Protein AF-A0A7J9JGE3-F1 (afdb_monomer_lite)

Structure (mmCIF, N/CA/C/O backbone):
data_AF-A0A7J9JGE3-F1
#
_entry.id   AF-A0A7J9JGE3-F1
#
loop_
_atom_site.group_PDB
_atom_site.id
_atom_site.type_symbol
_atom_site.label_atom_id
_atom_site.label_alt_id
_atom_site.label_comp_id
_atom_site.label_asym_id
_atom_site.label_entity_id
_atom_site.label_seq_id
_atom_site.pdbx_PDB_ins_code
_atom_site.Cartn_x
_atom_site.Cartn_y
_atom_site.Cartn_z
_atom_site.occupancy
_atom_site.B_iso_or_equiv
_atom_site.auth_seq_id
_atom_site.auth_comp_id
_atom_site.auth_asym_id
_atom_site.auth_atom_id
_atom_site.pdbx_PDB_model_num
ATOM 1 N N . MET A 1 1 ? -2.721 8.927 -13.388 1.00 40.59 1 MET A N 1
ATOM 2 C CA . MET A 1 1 ? -2.342 8.080 -12.241 1.00 40.59 1 MET A CA 1
ATOM 3 C C . MET A 1 1 ? -3.626 7.800 -11.484 1.00 40.59 1 MET A C 1
ATOM 5 O O . MET A 1 1 ? -4.245 8.753 -11.030 1.00 40.59 1 MET A O 1
ATOM 9 N N . PHE A 1 2 ? -4.110 6.559 -11.519 1.00 39.53 2 PHE A N 1
ATOM 10 C CA . PHE A 1 2 ? -5.437 6.208 -11.010 1.00 39.53 2 PHE A CA 1
ATOM 11 C C . PHE A 1 2 ? -5.303 5.637 -9.603 1.00 39.53 2 PHE A C 1
ATOM 13 O O . PHE A 1 2 ? -4.598 4.659 -9.399 1.00 39.53 2 PHE A O 1
ATOM 20 N N . MET A 1 3 ? -5.964 6.280 -8.649 1.00 56.84 3 MET A N 1
ATOM 21 C CA . MET A 1 3 ? -6.245 5.713 -7.337 1.00 56.84 3 MET A CA 1
ATOM 22 C C . MET A 1 3 ? -7.438 4.770 -7.498 1.00 56.84 3 MET A C 1
ATOM 24 O O . MET A 1 3 ? -8.438 5.169 -8.104 1.00 56.84 3 MET A O 1
ATOM 28 N N . PHE A 1 4 ? -7.338 3.538 -7.002 1.00 64.69 4 PHE A N 1
ATOM 29 C CA . PHE A 1 4 ? -8.431 2.573 -7.106 1.00 64.69 4 PHE A CA 1
ATOM 30 C C . PHE A 1 4 ? -9.166 2.469 -5.772 1.00 64.69 4 PHE A C 1
ATOM 32 O O . PHE A 1 4 ? -8.577 2.207 -4.726 1.00 64.69 4 PHE A O 1
ATOM 39 N N . LEU A 1 5 ? -10.478 2.676 -5.836 1.00 67.00 5 LEU A N 1
ATOM 40 C CA . LEU A 1 5 ? -11.414 2.455 -4.743 1.00 67.00 5 LEU A CA 1
ATOM 41 C C . LEU A 1 5 ? -12.347 1.328 -5.177 1.00 67.00 5 LEU A C 1
ATOM 43 O O . LEU A 1 5 ? -13.158 1.511 -6.086 1.00 67.00 5 LEU A O 1
ATOM 47 N N . LEU A 1 6 ? -12.212 0.160 -4.553 1.00 74.06 6 LEU A N 1
ATOM 48 C CA . LEU A 1 6 ? -13.145 -0.947 -4.747 1.00 74.06 6 LEU A CA 1
ATOM 49 C C . LEU A 1 6 ? -14.172 -0.907 -3.624 1.00 74.06 6 LEU A C 1
ATOM 51 O O . LEU A 1 6 ? -13.812 -0.904 -2.450 1.00 74.06 6 LEU A O 1
ATOM 55 N N . VAL A 1 7 ? -15.451 -0.880 -3.983 1.00 78.50 7 VAL A N 1
ATOM 56 C CA . VAL A 1 7 ? -16.553 -0.788 -3.024 1.00 78.50 7 VAL A CA 1
ATOM 57 C C . VAL A 1 7 ? -17.349 -2.081 -3.072 1.00 78.50 7 VAL A C 1
ATOM 59 O O . VAL A 1 7 ? -17.822 -2.475 -4.136 1.00 78.50 7 VAL A O 1
ATOM 62 N N . SER A 1 8 ? -17.523 -2.717 -1.917 1.00 74.50 8 SER A N 1
ATOM 63 C CA . SER A 1 8 ? -18.468 -3.814 -1.742 1.00 74.50 8 SER A CA 1
ATOM 64 C C . SER A 1 8 ? -19.414 -3.454 -0.608 1.00 74.50 8 SER A C 1
ATOM 66 O O . SER A 1 8 ? -19.005 -3.360 0.549 1.00 74.50 8 SER A O 1
ATOM 68 N N . CYS A 1 9 ? -20.681 -3.226 -0.949 1.00 74.75 9 CYS A N 1
ATOM 69 C CA . CYS A 1 9 ? -21.732 -3.055 0.041 1.00 74.75 9 CYS A CA 1
ATOM 70 C C . CYS A 1 9 ? -22.689 -4.247 -0.034 1.00 74.75 9 CYS A C 1
ATOM 72 O O . CYS A 1 9 ? -23.211 -4.573 -1.101 1.00 74.75 9 CYS A O 1
ATOM 74 N N . SER A 1 10 ? -22.950 -4.871 1.110 1.00 66.50 10 SER A N 1
ATOM 75 C CA . SER A 1 10 ? -23.985 -5.889 1.253 1.00 66.50 10 SER A CA 1
ATOM 76 C C . SER A 1 10 ? -25.210 -5.274 1.925 1.00 66.50 10 SER A C 1
ATOM 78 O O . SER A 1 10 ? -25.105 -4.541 2.910 1.00 66.50 10 SER A O 1
ATOM 80 N N . VAL A 1 11 ? -26.381 -5.537 1.343 1.00 57.72 11 VAL A N 1
ATOM 81 C CA . VAL A 1 11 ? -27.668 -5.072 1.865 1.00 57.72 11 VAL A CA 1
ATOM 82 C C . VAL A 1 11 ? -28.409 -6.281 2.405 1.00 57.72 11 VAL A C 1
ATOM 84 O O . VAL A 1 11 ? -28.776 -7.180 1.649 1.00 57.72 11 VAL A O 1
ATOM 87 N N . SER A 1 12 ? -28.632 -6.305 3.714 1.00 55.84 12 SER A N 1
ATOM 88 C CA . SER A 1 12 ? -29.572 -7.229 4.343 1.00 55.84 12 SER A CA 1
ATOM 89 C C . SER A 1 12 ? -30.799 -6.459 4.835 1.00 55.84 12 SER A C 1
ATOM 91 O O . SER A 1 12 ? -30.770 -5.237 4.952 1.00 55.84 12 SER A O 1
ATOM 93 N N . LEU A 1 13 ? -31.895 -7.161 5.138 1.00 53.19 13 LEU A N 1
ATOM 94 C CA . LEU A 1 13 ? -33.142 -6.551 5.632 1.00 53.19 13 LEU A CA 1
ATOM 95 C C . LEU A 1 13 ? -32.984 -5.789 6.968 1.00 53.19 13 LEU A C 1
ATOM 97 O O . LEU A 1 13 ? -33.937 -5.139 7.393 1.00 53.19 13 LEU A O 1
ATOM 101 N N . LEU A 1 14 ? -31.823 -5.878 7.633 1.00 55.19 14 LEU A N 1
ATOM 102 C CA . LEU A 1 14 ? -31.571 -5.310 8.962 1.00 55.19 14 LEU A CA 1
ATOM 103 C C . LEU A 1 14 ? -30.264 -4.498 9.075 1.00 55.19 14 LEU A C 1
ATOM 105 O O . LEU A 1 14 ? -30.181 -3.667 9.973 1.00 55.19 14 LEU A O 1
ATOM 109 N N . GLU A 1 15 ? -29.287 -4.663 8.174 1.00 57.78 15 GLU A N 1
ATOM 110 C CA . GLU A 1 15 ? -28.003 -3.937 8.205 1.00 57.78 15 GLU A CA 1
ATOM 111 C C . GLU A 1 15 ? -27.461 -3.634 6.796 1.00 57.78 15 GLU A C 1
ATOM 113 O O . GLU A 1 15 ? -27.512 -4.482 5.895 1.00 57.78 15 GLU A O 1
ATOM 118 N N . PHE A 1 16 ? -26.905 -2.426 6.640 1.00 63.25 16 PHE A N 1
ATOM 119 C CA . PHE A 1 16 ? -26.041 -2.029 5.527 1.00 63.25 16 PHE A CA 1
ATOM 120 C C . PHE A 1 16 ? -24.588 -2.129 5.994 1.00 63.25 16 PHE A C 1
ATOM 122 O O . PHE A 1 16 ? -24.152 -1.313 6.802 1.00 63.25 16 PHE A O 1
ATOM 129 N N . ALA A 1 17 ? -23.839 -3.099 5.476 1.00 68.00 17 ALA A N 1
ATOM 130 C CA . ALA A 1 17 ? -22.403 -3.203 5.716 1.00 68.00 17 ALA A CA 1
ATOM 131 C C . ALA A 1 17 ? -21.675 -2.863 4.418 1.00 68.00 17 ALA A C 1
ATOM 133 O O . ALA A 1 17 ? -21.885 -3.530 3.399 1.00 68.00 17 ALA A O 1
ATOM 134 N N . CYS A 1 18 ? -20.850 -1.816 4.442 1.00 82.69 18 CYS A N 1
ATOM 135 C CA . CYS A 1 18 ? -20.045 -1.434 3.294 1.00 82.69 18 CYS A CA 1
ATOM 136 C C . CYS A 1 18 ? -18.567 -1.393 3.654 1.00 82.69 18 CYS A C 1
ATOM 138 O O . CYS A 1 18 ? -18.166 -0.697 4.581 1.00 82.69 18 CYS A O 1
ATOM 140 N N . ALA A 1 19 ? -17.771 -2.125 2.885 1.00 88.50 19 ALA A N 1
ATOM 141 C CA . ALA A 1 19 ? -16.326 -2.122 2.974 1.00 88.50 19 ALA A CA 1
ATOM 142 C C . ALA A 1 19 ? -15.753 -1.527 1.687 1.00 88.50 19 ALA A C 1
ATOM 144 O O . ALA A 1 19 ? -16.177 -1.850 0.571 1.00 88.50 19 ALA A O 1
ATOM 145 N N . VAL A 1 20 ? -14.776 -0.643 1.854 1.00 92.50 20 VAL A N 1
ATOM 146 C CA . VAL A 1 20 ? -14.046 -0.017 0.757 1.00 92.50 20 VAL A CA 1
ATOM 147 C C . VAL A 1 20 ? -12.596 -0.452 0.840 1.00 92.50 20 VAL A C 1
ATOM 149 O O . VAL A 1 20 ? -11.934 -0.208 1.845 1.00 92.50 20 VAL A O 1
ATOM 152 N N . VAL A 1 21 ? -12.095 -1.077 -0.222 1.00 95.81 21 VAL A N 1
ATOM 153 C CA . VAL A 1 21 ? -10.667 -1.348 -0.378 1.00 95.81 21 VAL A CA 1
ATOM 154 C C . VAL A 1 21 ? -10.041 -0.168 -1.108 1.00 95.81 21 VAL A C 1
ATOM 156 O O . VAL A 1 21 ? -10.366 0.117 -2.263 1.00 95.81 21 VAL A O 1
ATOM 159 N N . TYR A 1 22 ? -9.151 0.518 -0.407 1.00 95.50 22 TYR A N 1
ATOM 160 C CA . TYR A 1 22 ? -8.309 1.578 -0.928 1.00 95.50 22 TYR A CA 1
ATOM 161 C C . TYR A 1 22 ? -6.975 0.991 -1.393 1.00 95.50 22 TYR A C 1
ATOM 163 O O . TYR A 1 22 ? -6.319 0.259 -0.646 1.00 95.50 22 TYR A O 1
ATOM 171 N N . LEU A 1 23 ? -6.577 1.342 -2.614 1.00 95.94 23 LEU A N 1
ATOM 172 C CA . LEU A 1 23 ? -5.305 0.974 -3.221 1.00 95.94 23 LEU A CA 1
ATOM 173 C C . LEU A 1 23 ? -4.602 2.234 -3.734 1.00 95.94 23 LEU A C 1
ATOM 175 O O . LEU A 1 23 ? -5.156 2.969 -4.562 1.00 95.94 23 LEU A O 1
ATOM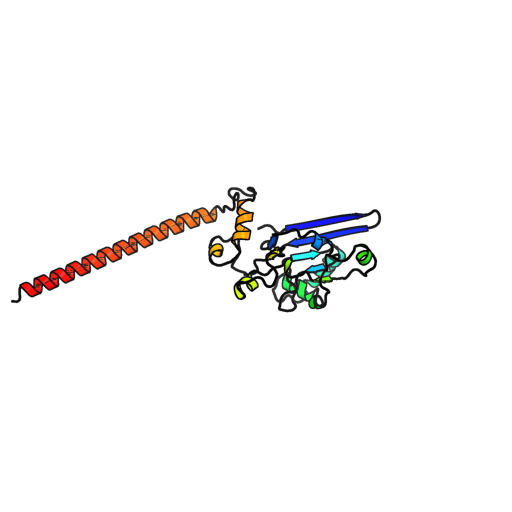 179 N N . ASP A 1 24 ? -3.371 2.457 -3.273 1.00 93.69 24 ASP A N 1
ATOM 180 C CA . ASP A 1 24 ? -2.517 3.520 -3.791 1.00 93.69 24 ASP A CA 1
ATOM 181 C C . ASP A 1 24 ? -2.246 3.309 -5.282 1.00 93.69 24 ASP A C 1
ATOM 183 O O . ASP A 1 24 ? -2.219 2.190 -5.807 1.00 93.69 24 ASP A O 1
ATOM 187 N N . ALA A 1 25 ? -2.027 4.417 -5.985 1.00 90.69 25 ALA A N 1
ATOM 188 C CA . ALA A 1 25 ? -1.894 4.423 -7.437 1.00 90.69 25 ALA A CA 1
ATOM 189 C C . ALA A 1 25 ? -0.603 3.768 -7.961 1.00 90.69 25 ALA A C 1
ATOM 191 O O . ALA A 1 25 ? -0.415 3.670 -9.170 1.00 90.69 25 ALA A O 1
ATOM 192 N N . ASP A 1 26 ? 0.295 3.358 -7.072 1.00 92.00 26 ASP A N 1
ATOM 193 C CA . ASP A 1 26 ? 1.524 2.614 -7.335 1.00 92.00 26 ASP A CA 1
ATOM 194 C C . ASP A 1 26 ? 1.451 1.181 -6.778 1.00 92.00 26 ASP A C 1
ATOM 196 O O . ASP A 1 26 ? 2.474 0.562 -6.472 1.00 92.00 26 ASP A O 1
ATOM 200 N N . THR A 1 27 ? 0.236 0.640 -6.681 1.00 94.50 27 THR A N 1
ATOM 201 C CA . THR A 1 27 ? -0.027 -0.765 -6.370 1.00 94.50 27 THR A CA 1
ATOM 202 C C . THR A 1 27 ? -0.593 -1.506 -7.580 1.00 94.50 27 THR A C 1
ATOM 204 O O . THR A 1 27 ? -1.248 -0.923 -8.444 1.00 94.50 27 THR A O 1
ATOM 207 N N . ILE A 1 28 ? -0.334 -2.810 -7.660 1.00 93.44 28 ILE A N 1
ATOM 208 C CA . ILE A 1 28 ? -0.887 -3.687 -8.693 1.00 93.44 28 ILE A CA 1
ATOM 209 C C . ILE A 1 28 ? -1.446 -4.961 -8.071 1.00 93.44 28 ILE A C 1
ATOM 211 O O . ILE A 1 28 ? -0.773 -5.652 -7.304 1.00 93.44 28 ILE A O 1
ATOM 215 N N . VAL A 1 29 ? -2.693 -5.268 -8.422 1.00 95.12 29 VAL A N 1
ATOM 216 C CA . VAL A 1 29 ? -3.386 -6.491 -8.016 1.00 95.12 29 VAL A CA 1
ATOM 217 C C . VAL A 1 29 ? -3.030 -7.601 -9.004 1.00 95.12 29 VAL A C 1
ATOM 219 O O . VAL A 1 29 ? -3.303 -7.483 -10.196 1.00 95.12 29 VAL A O 1
ATOM 222 N N . VAL A 1 30 ? -2.413 -8.675 -8.512 1.00 94.62 30 VAL A N 1
ATOM 223 C CA . VAL A 1 30 ? -1.973 -9.831 -9.319 1.00 94.62 30 VAL A CA 1
ATOM 224 C C . VAL A 1 30 ? -2.841 -11.075 -9.107 1.00 94.62 30 VAL A C 1
ATOM 226 O O . VAL A 1 30 ? -2.816 -11.991 -9.929 1.00 94.62 30 VAL A O 1
ATOM 229 N N . LYS A 1 31 ? -3.644 -11.102 -8.034 1.00 95.19 31 LYS A N 1
ATOM 230 C CA . LYS A 1 31 ? -4.640 -12.144 -7.728 1.00 95.19 31 LYS A CA 1
ATOM 231 C C . LYS A 1 31 ? -5.882 -11.541 -7.076 1.00 95.19 31 LYS A C 1
ATOM 233 O O . LYS A 1 31 ? -5.845 -10.405 -6.623 1.00 95.19 31 LYS A O 1
ATOM 238 N N . SER A 1 32 ? -6.968 -12.315 -7.000 1.00 94.94 32 SER A N 1
ATOM 239 C CA . SER A 1 32 ? -8.196 -11.885 -6.316 1.00 94.94 32 SER A CA 1
ATOM 240 C C . SER A 1 32 ? -7.923 -11.441 -4.872 1.00 94.94 32 SER A C 1
ATOM 242 O O . SER A 1 32 ? -7.174 -12.086 -4.133 1.00 94.94 32 SER A O 1
ATOM 244 N N . ILE A 1 33 ? -8.559 -10.335 -4.492 1.00 95.75 33 ILE A N 1
ATOM 245 C CA . ILE A 1 33 ? -8.505 -9.713 -3.162 1.00 95.75 33 ILE A CA 1
ATOM 246 C C . ILE A 1 33 ? -9.900 -9.604 -2.533 1.00 95.75 33 ILE A C 1
ATOM 248 O O . ILE A 1 33 ? -10.122 -8.791 -1.642 1.00 95.75 33 ILE A O 1
ATOM 252 N N . GLU A 1 34 ? -10.866 -10.396 -3.008 1.00 93.00 34 GLU A N 1
ATOM 253 C CA . GLU A 1 34 ? -12.252 -10.376 -2.513 1.00 93.00 34 GLU A CA 1
ATOM 254 C C . GLU A 1 34 ? -12.360 -10.697 -1.017 1.00 93.00 34 GLU A C 1
ATOM 256 O O . GLU A 1 34 ? -13.268 -10.243 -0.326 1.00 93.00 34 GLU A O 1
ATOM 261 N N . ASP A 1 35 ? -11.411 -11.458 -0.485 1.00 93.00 35 ASP A N 1
ATOM 262 C CA . ASP A 1 35 ? -11.334 -11.768 0.934 1.00 93.00 35 ASP A CA 1
ATOM 263 C C . ASP A 1 35 ? -10.955 -10.572 1.814 1.00 93.00 35 ASP A C 1
ATOM 265 O O . ASP A 1 35 ? -11.238 -10.614 3.011 1.00 93.00 35 ASP A O 1
ATOM 269 N N . LEU A 1 36 ? -10.428 -9.476 1.252 1.00 94.31 36 LEU A N 1
ATOM 270 C CA . LEU A 1 36 ? -10.255 -8.220 1.989 1.00 94.31 36 LEU A CA 1
ATOM 271 C C . LEU A 1 36 ? -11.589 -7.641 2.473 1.00 94.31 36 LEU A C 1
ATOM 273 O O . LEU A 1 36 ? -11.624 -7.013 3.528 1.00 94.31 36 LEU A O 1
ATOM 277 N N . PHE A 1 37 ? -12.697 -7.906 1.773 1.00 91.56 37 PHE A N 1
ATOM 278 C CA . PHE A 1 37 ? -14.031 -7.457 2.189 1.00 91.56 37 PHE A CA 1
ATOM 279 C C . PHE A 1 37 ? -14.573 -8.195 3.424 1.00 91.56 37 PHE A C 1
ATOM 281 O O . PHE A 1 37 ? -15.654 -7.866 3.901 1.00 91.56 37 PHE A O 1
ATOM 288 N N . LYS A 1 38 ? -13.838 -9.181 3.962 1.00 90.25 38 LYS A N 1
ATOM 289 C CA . LYS A 1 38 ? -14.124 -9.782 5.277 1.00 90.25 38 LYS A CA 1
ATOM 290 C C . LYS A 1 38 ? -13.628 -8.921 6.440 1.00 90.25 38 LYS A C 1
ATOM 292 O O . LYS A 1 38 ? -13.984 -9.199 7.579 1.00 90.25 38 LYS A O 1
ATOM 297 N N . CYS A 1 39 ? -12.806 -7.909 6.165 1.00 91.88 39 CYS A N 1
ATOM 298 C CA . CYS A 1 39 ? -12.461 -6.893 7.145 1.00 91.88 39 CYS A CA 1
ATOM 299 C C . CYS A 1 39 ? -13.634 -5.928 7.339 1.00 91.88 39 CYS A C 1
ATOM 301 O O . CYS A 1 39 ? -14.115 -5.334 6.375 1.00 91.88 39 CYS A O 1
ATOM 303 N N . GLU A 1 40 ? -14.067 -5.753 8.585 1.00 88.38 40 GLU A N 1
ATOM 304 C CA . GLU A 1 40 ? -15.308 -5.036 8.894 1.00 88.38 40 GLU A CA 1
ATOM 305 C C . GLU A 1 40 ? -15.107 -3.540 9.171 1.00 88.38 40 GLU A C 1
ATOM 307 O O . GLU A 1 40 ? -15.976 -2.753 8.814 1.00 88.38 40 GLU A O 1
ATOM 312 N N . LYS A 1 41 ? -13.990 -3.136 9.799 1.00 92.62 41 LYS A N 1
ATOM 313 C CA . LYS A 1 41 ? -13.753 -1.748 10.253 1.00 92.62 41 LYS A CA 1
ATOM 314 C C . LYS A 1 41 ? -12.550 -1.088 9.586 1.00 92.62 41 LYS A C 1
ATOM 316 O O . LYS A 1 41 ? -12.712 -0.267 8.685 1.00 92.62 41 LYS A O 1
ATOM 321 N N . PHE A 1 42 ? -11.343 -1.421 10.038 1.00 96.25 42 PHE A N 1
ATOM 322 C CA . PHE A 1 42 ? -10.100 -0.878 9.498 1.00 96.25 42 PHE A CA 1
ATOM 323 C C . PHE A 1 42 ? -9.048 -1.974 9.358 1.00 96.25 42 PHE A C 1
ATOM 325 O O . PHE A 1 42 ? -8.630 -2.578 10.343 1.00 96.25 42 PHE A O 1
ATOM 332 N N . CYS A 1 43 ? -8.562 -2.200 8.145 1.00 97.31 43 CYS A N 1
ATOM 333 C CA . CYS A 1 43 ? -7.427 -3.081 7.922 1.00 97.31 43 CYS A CA 1
ATOM 334 C C . CYS A 1 43 ? -6.356 -2.399 7.102 1.00 97.31 43 CYS A C 1
ATOM 336 O O . CYS A 1 43 ? -6.649 -1.691 6.150 1.00 97.31 43 CYS A O 1
ATOM 338 N N . ALA A 1 44 ? -5.103 -2.662 7.438 1.00 97.56 44 ALA A N 1
ATOM 339 C CA . ALA A 1 44 ? -3.949 -2.229 6.662 1.00 97.56 44 ALA A CA 1
ATOM 340 C C . ALA A 1 44 ? -2.829 -3.261 6.808 1.00 97.56 44 ALA A C 1
ATOM 342 O O . ALA A 1 44 ? -2.925 -4.189 7.610 1.00 97.56 44 ALA A O 1
ATOM 343 N N . ASN A 1 45 ? -1.742 -3.132 6.057 1.00 96.50 45 ASN A N 1
ATOM 344 C CA . ASN A 1 45 ? -0.566 -3.960 6.311 1.00 96.50 45 ASN A CA 1
ATOM 345 C C . ASN A 1 45 ? 0.344 -3.314 7.366 1.00 96.50 45 ASN A C 1
ATOM 347 O O . ASN A 1 45 ? 0.541 -2.100 7.359 1.00 96.50 45 ASN A O 1
ATOM 351 N N . LEU A 1 46 ? 0.927 -4.131 8.247 1.00 93.94 46 LEU A N 1
ATOM 352 C CA . LEU A 1 46 ? 1.981 -3.701 9.165 1.00 93.94 46 LEU A CA 1
ATOM 353 C C . LEU A 1 46 ? 3.353 -3.952 8.528 1.00 93.94 46 LEU A C 1
ATOM 355 O O . LEU A 1 46 ? 3.689 -5.091 8.202 1.00 93.94 46 LEU A O 1
ATOM 359 N N . LYS A 1 47 ? 4.160 -2.898 8.398 1.00 85.62 47 LYS A N 1
ATOM 360 C CA . LYS A 1 47 ? 5.547 -2.990 7.928 1.00 85.62 47 LYS A CA 1
ATOM 361 C C . LYS A 1 47 ? 6.512 -3.350 9.059 1.00 85.62 47 LYS A C 1
ATOM 363 O O . LYS A 1 47 ? 6.163 -3.362 10.236 1.00 85.62 47 LYS A O 1
ATOM 368 N N . HIS A 1 48 ? 7.769 -3.590 8.684 1.00 70.88 48 HIS A N 1
ATOM 369 C CA . HIS A 1 48 ? 8.858 -4.019 9.570 1.00 70.88 48 HIS A CA 1
ATOM 370 C C . HIS A 1 48 ? 9.191 -3.048 10.729 1.00 70.88 48 HIS A C 1
ATOM 372 O O . HIS A 1 48 ? 9.937 -3.411 11.627 1.00 70.88 48 HIS A O 1
ATOM 378 N N . SER A 1 49 ? 8.637 -1.831 10.745 1.00 73.19 49 SER A N 1
ATOM 379 C CA . SER A 1 49 ? 8.873 -0.803 11.771 1.00 73.19 49 SER A CA 1
ATOM 380 C C . SER A 1 49 ? 7.710 -0.606 12.751 1.00 73.19 49 SER A C 1
ATOM 382 O O . SER A 1 49 ? 7.596 0.471 13.331 1.00 73.19 49 SER A O 1
ATOM 384 N N . GLU A 1 50 ? 6.831 -1.605 12.900 1.00 80.94 50 GLU A N 1
ATOM 385 C CA . GLU A 1 50 ? 5.600 -1.504 13.709 1.00 80.94 50 GLU A CA 1
ATOM 386 C C . GLU A 1 50 ? 4.710 -0.328 13.282 1.00 80.94 50 GLU A C 1
ATOM 388 O O . GLU A 1 50 ? 4.021 0.298 14.079 1.00 80.94 50 GLU A O 1
ATOM 393 N N . ARG A 1 51 ? 4.731 -0.004 11.990 1.00 90.94 51 ARG A N 1
ATOM 394 C CA . ARG A 1 51 ? 3.920 1.062 11.408 1.00 90.94 51 ARG A CA 1
ATOM 395 C C . ARG A 1 51 ? 3.039 0.495 10.322 1.00 90.94 51 ARG A C 1
ATOM 397 O O . ARG A 1 51 ? 3.478 -0.353 9.541 1.00 90.94 51 ARG A O 1
ATOM 404 N N . LEU A 1 52 ? 1.804 0.975 10.267 1.00 94.94 52 LEU A N 1
ATOM 405 C CA . LEU A 1 52 ? 0.918 0.663 9.161 1.00 94.94 52 LEU A CA 1
ATOM 406 C C . LEU A 1 52 ? 1.443 1.303 7.878 1.00 94.94 52 LEU A C 1
ATOM 408 O O . LEU A 1 52 ? 2.045 2.384 7.902 1.00 94.94 52 LEU A O 1
ATOM 412 N N . ASN A 1 53 ? 1.187 0.640 6.760 1.00 95.31 53 ASN A N 1
ATOM 413 C CA . ASN A 1 53 ? 1.313 1.223 5.439 1.00 95.31 53 ASN A CA 1
ATOM 414 C C . ASN A 1 53 ? -0.073 1.522 4.878 1.00 95.31 53 ASN A C 1
ATOM 416 O O . ASN A 1 53 ? -0.923 0.635 4.830 1.00 95.31 53 ASN A O 1
ATOM 420 N N . SER A 1 54 ? -0.271 2.761 4.443 1.00 94.50 54 SER A N 1
ATOM 421 C CA . SER A 1 54 ? -1.553 3.258 3.947 1.00 94.50 54 SER A CA 1
ATOM 422 C C . SER A 1 54 ? -1.822 2.942 2.475 1.00 94.50 54 SER A C 1
ATOM 424 O O . SER A 1 54 ? -2.911 3.228 1.996 1.00 94.50 54 SER A O 1
ATOM 426 N N . GLY A 1 55 ? -0.890 2.299 1.762 1.00 94.12 55 GLY A N 1
ATOM 427 C CA . GLY A 1 55 ? -1.076 2.034 0.334 1.00 94.12 55 GLY A CA 1
ATOM 428 C C . GLY A 1 55 ? -2.048 0.908 0.006 1.00 94.12 55 GLY A C 1
ATOM 429 O O . GLY A 1 55 ? -2.520 0.824 -1.121 1.00 94.12 55 GLY A O 1
ATOM 430 N N . VAL A 1 56 ? -2.386 0.061 0.981 1.00 96.88 56 VAL A N 1
ATOM 431 C CA . VAL A 1 56 ? -3.490 -0.898 0.863 1.00 96.88 56 VAL A CA 1
ATOM 432 C C . VAL A 1 56 ? -4.250 -0.911 2.173 1.00 96.88 56 VAL A C 1
ATOM 434 O O . VAL A 1 56 ? -3.693 -1.300 3.206 1.00 96.88 56 VAL A O 1
ATOM 437 N N . MET A 1 57 ? -5.510 -0.487 2.126 1.00 96.88 57 MET A N 1
ATOM 438 C CA . MET A 1 57 ? -6.371 -0.416 3.301 1.00 96.88 57 MET A CA 1
ATOM 439 C C . MET A 1 57 ? -7.774 -0.926 2.999 1.00 96.88 57 MET A C 1
ATOM 441 O O . MET A 1 57 ? -8.263 -0.796 1.883 1.00 96.88 57 MET A O 1
ATOM 445 N N . VAL A 1 58 ? -8.439 -1.454 4.018 1.00 96.44 58 VAL A N 1
ATOM 446 C CA . VAL A 1 58 ? -9.885 -1.674 4.024 1.00 96.44 58 VAL A CA 1
ATOM 447 C C . VAL A 1 58 ? -10.482 -0.726 5.046 1.00 96.44 58 VAL A C 1
ATOM 449 O O . VAL A 1 58 ? -9.984 -0.655 6.169 1.00 96.44 58 VAL A O 1
ATOM 452 N N . VAL A 1 59 ? -11.515 0.012 4.656 1.00 94.56 59 VAL A N 1
ATOM 453 C CA . VAL A 1 59 ? -12.186 0.983 5.519 1.00 94.56 59 VAL A CA 1
ATOM 454 C C . VAL A 1 59 ? -13.697 0.813 5.445 1.00 94.56 59 VAL A C 1
ATOM 456 O O . VAL A 1 59 ? -14.266 0.650 4.364 1.00 94.56 59 VAL A O 1
ATOM 459 N N . GLU A 1 60 ? -14.351 0.899 6.595 1.00 93.31 60 GLU A N 1
ATOM 460 C CA . GLU A 1 60 ? -15.789 1.128 6.694 1.00 93.31 60 GLU A CA 1
ATOM 461 C C . GLU A 1 60 ? -16.072 2.632 6.535 1.00 93.31 60 GLU A C 1
ATOM 463 O O . GLU A 1 60 ? -15.577 3.444 7.328 1.00 93.31 60 GLU A O 1
ATOM 468 N N . PRO A 1 61 ? -16.867 3.054 5.536 1.00 91.31 61 PRO A N 1
ATOM 469 C CA . PRO A 1 61 ? -17.292 4.441 5.430 1.00 91.31 61 PRO A CA 1
ATOM 470 C C . PRO A 1 61 ? -18.136 4.842 6.644 1.00 91.31 61 PRO A C 1
ATOM 472 O O . PRO A 1 61 ? -19.213 4.299 6.877 1.00 91.31 61 PRO A O 1
ATOM 475 N N . SER A 1 62 ? -17.671 5.834 7.400 1.00 91.94 62 SER A N 1
ATOM 476 C CA . SER A 1 62 ? -18.392 6.367 8.554 1.00 91.94 62 SER A CA 1
ATOM 477 C C . SER A 1 62 ? -18.187 7.870 8.663 1.00 91.94 62 SER A C 1
ATOM 479 O O . SER A 1 62 ? -17.065 8.349 8.841 1.00 91.94 62 SER A O 1
ATOM 481 N N . GLU A 1 63 ? -19.284 8.625 8.586 1.00 94.06 63 GLU A N 1
ATOM 482 C CA . GLU A 1 63 ? -19.264 10.084 8.735 1.00 94.06 63 GLU A CA 1
ATOM 483 C C . GLU A 1 63 ? -18.715 10.499 10.109 1.00 94.06 63 GLU A C 1
ATOM 485 O O . GLU A 1 63 ? -17.942 11.451 10.212 1.00 94.06 63 GLU A O 1
ATOM 490 N N . ALA A 1 64 ? -19.050 9.751 11.164 1.00 95.81 64 ALA A N 1
ATOM 491 C CA . ALA A 1 64 ? -18.556 10.013 12.512 1.00 95.81 64 ALA A CA 1
ATOM 492 C C . ALA A 1 64 ? -17.030 9.858 12.598 1.00 95.81 64 ALA A C 1
ATOM 494 O O . ALA A 1 64 ? -16.348 10.738 13.128 1.00 95.81 64 ALA A O 1
ATOM 495 N N . VAL A 1 65 ? -16.490 8.770 12.037 1.00 94.31 65 VAL A N 1
ATOM 496 C CA . VAL A 1 65 ? -15.042 8.518 12.011 1.00 94.31 65 VAL A CA 1
ATOM 497 C C . VAL A 1 65 ? -14.337 9.563 11.145 1.00 94.31 65 VAL A C 1
ATOM 499 O O . VAL A 1 65 ? -13.316 10.104 11.564 1.00 94.31 65 VAL A O 1
ATOM 502 N N . PHE A 1 66 ? -14.900 9.916 9.985 1.00 94.88 66 PHE A N 1
ATOM 503 C CA . PHE A 1 66 ? -14.363 10.967 9.119 1.00 94.88 66 PHE A CA 1
ATOM 504 C C . PHE A 1 66 ? -14.291 12.319 9.840 1.00 94.88 66 PHE A C 1
ATOM 506 O O . PHE A 1 66 ? -13.220 12.918 9.923 1.00 94.88 66 PHE A O 1
ATOM 513 N N . ASN A 1 67 ? -15.398 12.779 10.426 1.00 97.25 67 ASN A N 1
ATOM 514 C CA . ASN A 1 67 ? -15.446 14.053 11.146 1.00 97.25 67 ASN A CA 1
ATOM 515 C C . ASN A 1 67 ? -14.479 14.068 12.336 1.00 97.25 67 ASN A C 1
ATOM 517 O O . ASN A 1 67 ? -13.809 15.074 12.589 1.00 97.25 67 ASN A O 1
ATOM 521 N N . TYR A 1 68 ? -14.350 12.941 13.042 1.00 96.75 68 TYR A N 1
ATOM 522 C CA . TYR A 1 68 ? -13.383 12.814 14.122 1.00 96.75 68 TYR A CA 1
ATOM 523 C C . TYR A 1 68 ? -11.939 12.866 13.605 1.00 96.75 68 TYR A C 1
ATOM 525 O O . TYR A 1 68 ? -11.153 13.649 14.139 1.00 96.75 68 TYR A O 1
ATOM 533 N N . MET A 1 69 ? -11.592 12.145 12.532 1.00 96.00 69 MET A N 1
ATOM 534 C CA . MET A 1 69 ? -10.279 12.259 11.880 1.00 96.00 69 MET A CA 1
ATOM 535 C C . MET A 1 69 ? -9.984 13.704 11.462 1.00 96.00 69 MET A C 1
ATOM 537 O O . MET A 1 69 ? -8.926 14.231 11.806 1.00 96.00 69 MET A O 1
ATOM 541 N N . MET A 1 70 ? -10.933 14.385 10.812 1.00 96.56 70 MET A N 1
ATOM 542 C CA . MET A 1 70 ? -10.782 15.781 10.387 1.00 96.56 70 MET A CA 1
ATOM 543 C C . MET A 1 70 ? -10.539 16.731 11.564 1.00 96.56 70 MET A C 1
ATOM 545 O O . MET A 1 70 ? -9.682 17.610 11.473 1.00 96.56 70 MET A O 1
ATOM 549 N N . SER A 1 71 ? -11.204 16.513 12.706 1.00 97.00 71 SER A N 1
ATOM 550 C CA . SER A 1 71 ? -10.939 17.276 13.937 1.00 97.00 71 SER A CA 1
ATOM 551 C C . SER A 1 71 ? -9.509 17.090 14.467 1.00 97.00 71 SER A C 1
ATOM 553 O O . SER A 1 71 ? -8.999 17.936 15.203 1.00 97.00 71 SER A O 1
ATOM 555 N N . LYS A 1 72 ? -8.847 15.988 14.089 1.00 96.38 72 LYS A N 1
ATOM 556 C CA . LYS A 1 72 ? -7.505 15.629 14.543 1.00 96.38 72 LYS A CA 1
ATOM 557 C C . LYS A 1 72 ? -6.386 16.029 13.590 1.00 96.38 72 LYS A C 1
ATOM 559 O O . LYS A 1 72 ? -5.261 16.132 14.071 1.00 96.38 72 LYS A O 1
ATOM 564 N N . VAL A 1 73 ? -6.661 16.312 12.314 1.00 94.12 73 VAL A N 1
ATOM 565 C CA . VAL A 1 73 ? -5.643 16.625 11.284 1.00 94.12 73 VAL A CA 1
ATOM 566 C C . VAL A 1 73 ? -4.642 17.701 11.729 1.00 94.12 73 VAL A C 1
ATOM 568 O O . VAL A 1 73 ? -3.448 17.550 11.503 1.00 94.12 73 VAL A O 1
ATOM 571 N N . ASN A 1 74 ? -5.100 18.746 12.427 1.00 92.75 74 ASN A N 1
ATOM 572 C CA . ASN A 1 74 ? -4.237 19.845 12.890 1.00 92.75 74 ASN A CA 1
ATOM 573 C C . ASN A 1 74 ? -3.602 19.617 14.275 1.00 92.75 74 ASN A C 1
ATOM 575 O O . ASN A 1 74 ? -2.859 20.471 14.751 1.00 92.75 74 ASN A O 1
ATOM 579 N N . THR A 1 75 ? -3.936 18.520 14.961 1.00 94.94 75 THR A N 1
ATOM 580 C CA . THR A 1 75 ? -3.550 18.287 16.369 1.00 94.94 75 THR A CA 1
ATOM 581 C C . THR A 1 75 ? -2.729 17.018 16.572 1.00 94.94 75 THR A C 1
ATOM 583 O O . THR A 1 75 ? -1.867 16.994 17.449 1.00 94.94 75 THR A O 1
ATOM 586 N N . LEU A 1 76 ? -2.972 15.967 15.783 1.00 94.50 76 LEU A N 1
ATOM 587 C CA . LEU A 1 76 ? -2.169 14.751 15.816 1.00 94.50 76 LEU A CA 1
ATOM 588 C C . LEU A 1 76 ? -0.890 14.939 14.993 1.00 94.50 76 LEU A C 1
ATOM 590 O O . LEU A 1 76 ? -0.939 15.511 13.903 1.00 94.50 76 LEU A O 1
ATOM 594 N N . PRO A 1 77 ? 0.259 14.437 15.473 1.00 92.38 77 PRO A N 1
ATOM 595 C CA . PRO A 1 77 ? 1.496 14.505 14.711 1.00 92.38 77 PRO A CA 1
ATOM 596 C C . PRO A 1 77 ? 1.417 13.636 13.443 1.00 92.38 77 PRO A C 1
ATOM 598 O O . PRO A 1 77 ? 0.816 12.566 13.440 1.00 92.38 77 PRO A O 1
ATOM 601 N N . SER A 1 78 ? 2.083 14.059 12.366 1.00 93.25 78 SER A N 1
ATOM 602 C CA . SER A 1 78 ? 2.359 13.211 11.198 1.00 93.25 78 SER A CA 1
ATOM 603 C C . SER A 1 78 ? 3.847 13.265 10.879 1.00 93.25 78 SER A C 1
ATOM 605 O O . SER A 1 78 ? 4.354 14.276 10.401 1.00 93.25 78 SER A O 1
ATOM 607 N N . TYR A 1 79 ? 4.562 12.161 11.113 1.00 88.44 79 TYR A N 1
ATOM 608 C CA . TYR A 1 79 ? 6.014 12.091 10.884 1.00 88.44 79 TYR A CA 1
ATOM 609 C C . TYR A 1 79 ? 6.406 12.122 9.396 1.00 88.44 79 TYR A C 1
ATOM 611 O O . TYR A 1 79 ? 7.580 12.273 9.076 1.00 88.44 79 TYR A O 1
ATOM 619 N N . THR A 1 80 ? 5.436 11.947 8.493 1.00 86.25 80 THR A N 1
ATOM 620 C CA . THR A 1 80 ? 5.645 12.026 7.034 1.00 86.25 80 THR A CA 1
ATOM 621 C C . THR A 1 80 ? 5.159 13.341 6.432 1.00 86.25 80 THR A C 1
ATOM 623 O O . THR A 1 80 ? 5.464 13.616 5.279 1.00 86.25 80 THR A O 1
ATOM 626 N N . GLY A 1 81 ? 4.356 14.119 7.167 1.00 87.06 81 GLY A N 1
ATOM 627 C CA . GLY A 1 81 ? 3.586 15.232 6.605 1.00 87.06 81 GLY A CA 1
ATOM 628 C C . GLY A 1 81 ? 2.414 14.814 5.700 1.00 87.06 81 GLY A C 1
ATOM 629 O O . GLY A 1 81 ? 1.690 15.687 5.237 1.00 87.06 81 GLY A O 1
ATOM 630 N N . GLY A 1 82 ? 2.208 13.511 5.465 1.00 88.38 82 GLY A N 1
ATOM 631 C CA . GLY A 1 82 ? 1.113 12.951 4.667 1.00 88.38 82 GLY A CA 1
ATOM 632 C C . GLY A 1 82 ? 0.169 12.045 5.465 1.00 88.38 82 GLY A C 1
ATOM 633 O O . GLY A 1 82 ? 0.195 12.017 6.703 1.00 88.38 82 GLY A O 1
ATOM 634 N N . ASP A 1 83 ? -0.641 11.283 4.731 1.00 90.50 83 ASP A N 1
ATOM 635 C CA . ASP A 1 83 ? -1.656 10.347 5.224 1.00 90.50 83 ASP A CA 1
ATOM 636 C C . ASP A 1 83 ? -1.045 9.237 6.089 1.00 90.50 83 ASP A C 1
ATOM 638 O O . ASP A 1 83 ? -1.502 9.024 7.211 1.00 90.50 83 ASP A O 1
ATOM 642 N N . GLN A 1 84 ? 0.043 8.596 5.643 1.00 92.00 84 GLN A N 1
ATOM 643 C CA . GLN A 1 84 ? 0.642 7.467 6.357 1.00 92.00 84 GLN A CA 1
ATOM 644 C C . GLN A 1 84 ? 1.048 7.859 7.782 1.00 92.00 84 GLN A C 1
ATOM 646 O O . GLN A 1 84 ? 0.806 7.120 8.737 1.00 92.00 84 GLN A O 1
ATOM 651 N N . GLY A 1 85 ? 1.668 9.031 7.945 1.0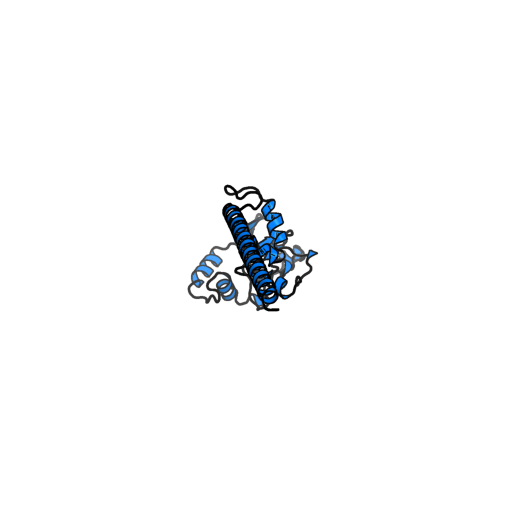0 93.75 85 GLY A N 1
ATOM 652 C CA . GLY A 1 85 ? 2.099 9.511 9.257 1.00 93.75 85 GLY A CA 1
ATOM 653 C C . GLY A 1 85 ? 0.936 9.886 10.174 1.00 93.75 85 GLY A C 1
ATOM 654 O O . GLY A 1 85 ? 0.998 9.615 11.373 1.00 93.75 85 GLY A O 1
ATOM 655 N N . PHE A 1 86 ? -0.122 10.474 9.611 1.00 96.00 86 PHE A N 1
ATOM 656 C CA . PHE A 1 86 ? -1.340 10.804 10.343 1.00 96.00 86 PHE A CA 1
ATOM 657 C C . PHE A 1 86 ? -2.075 9.536 10.792 1.00 96.00 86 PHE A C 1
ATOM 659 O O . PHE A 1 86 ? -2.370 9.391 11.976 1.00 96.00 86 PHE A O 1
ATOM 666 N N . LEU A 1 87 ? -2.298 8.586 9.880 1.00 95.94 87 LEU A N 1
ATOM 667 C CA . LEU A 1 87 ? -3.007 7.335 10.155 1.00 95.94 87 LEU A CA 1
ATOM 668 C C . LEU A 1 87 ? -2.289 6.480 11.202 1.00 95.94 87 LEU A C 1
ATOM 670 O O . LEU A 1 87 ? -2.946 5.933 12.081 1.00 95.94 87 LEU A O 1
ATOM 674 N N . ASN A 1 88 ? -0.954 6.417 11.175 1.00 95.94 88 ASN A N 1
ATOM 675 C CA . ASN A 1 88 ? -0.175 5.752 12.229 1.00 95.94 88 ASN A CA 1
ATOM 676 C C . ASN A 1 88 ? -0.369 6.398 13.612 1.00 95.94 88 ASN A C 1
ATOM 678 O O . ASN A 1 88 ? -0.310 5.710 14.627 1.00 95.94 88 ASN A O 1
ATOM 682 N N . SER A 1 89 ? -0.590 7.712 13.662 1.00 95.56 89 SER A N 1
ATOM 683 C CA . SER A 1 89 ? -0.806 8.435 14.920 1.00 95.56 89 SER A CA 1
ATOM 684 C C . SER A 1 89 ? -2.256 8.335 15.394 1.00 95.56 89 SER A C 1
ATOM 686 O O . SER A 1 89 ? -2.506 8.273 16.595 1.00 95.56 89 SER A O 1
ATOM 688 N N . TYR A 1 90 ? -3.208 8.290 14.460 1.00 96.44 90 TYR A N 1
ATOM 689 C CA . TYR A 1 90 ? -4.629 8.094 14.736 1.00 96.44 90 TYR A CA 1
ATOM 690 C C . TYR A 1 90 ? -4.925 6.659 15.207 1.00 96.44 90 TYR A C 1
ATOM 692 O O . TYR A 1 90 ? -5.542 6.473 16.254 1.00 96.44 90 TYR A O 1
ATOM 700 N N . TYR A 1 91 ? -4.414 5.646 14.500 1.00 95.94 91 TYR A N 1
ATOM 701 C CA . TYR A 1 91 ? -4.504 4.228 14.868 1.00 95.94 91 TYR A CA 1
ATOM 702 C C . TYR A 1 91 ? -3.265 3.774 15.653 1.00 95.94 91 TYR A C 1
ATOM 704 O O . TYR A 1 91 ? -2.590 2.812 15.292 1.00 95.94 91 TYR A O 1
ATOM 712 N N . SER A 1 92 ? -2.950 4.457 16.754 1.00 95.12 92 SER A N 1
ATOM 713 C CA . SER A 1 92 ? -1.714 4.222 17.521 1.00 95.12 92 SER A CA 1
ATOM 714 C C . SER A 1 92 ? -1.563 2.798 18.078 1.00 95.12 92 SER A C 1
ATOM 716 O O . SER A 1 92 ? -0.445 2.331 18.278 1.00 95.12 92 SER A O 1
ATOM 718 N N . ASN A 1 93 ? -2.672 2.083 18.296 1.00 95.38 93 ASN A N 1
ATOM 719 C CA . ASN A 1 93 ? -2.675 0.696 18.773 1.00 95.38 93 ASN A CA 1
ATOM 720 C C . ASN A 1 93 ? -2.693 -0.352 17.635 1.00 95.38 93 ASN A C 1
ATOM 722 O O . ASN A 1 93 ? -2.792 -1.548 17.900 1.00 95.38 93 ASN A O 1
ATOM 726 N N . PHE A 1 94 ? -2.584 0.069 16.370 1.00 96.62 94 PHE A N 1
ATOM 727 C CA . PHE A 1 94 ? -2.581 -0.827 15.208 1.00 96.62 94 PHE A CA 1
ATOM 728 C C . PHE A 1 94 ? -1.528 -1.952 15.246 1.00 96.62 94 PHE A C 1
ATOM 730 O O . PHE A 1 94 ? -1.846 -3.064 14.822 1.00 96.62 94 PHE A O 1
ATOM 737 N N . PRO A 1 95 ? -0.307 -1.756 15.786 1.00 95.56 95 PRO A N 1
ATOM 738 C CA . PRO A 1 95 ? 0.674 -2.844 15.879 1.00 95.56 95 PRO A CA 1
ATOM 739 C C . PRO A 1 95 ? 0.186 -4.049 16.692 1.00 95.56 95 PRO A C 1
ATOM 741 O O . PRO A 1 95 ? 0.578 -5.180 16.407 1.00 95.56 95 PRO A O 1
ATOM 744 N N . ASN A 1 96 ? -0.719 -3.818 17.650 1.00 95.12 96 ASN A N 1
ATOM 745 C CA . ASN A 1 96 ? -1.305 -4.851 18.504 1.00 95.12 96 ASN A CA 1
ATOM 746 C C . ASN A 1 96 ? -2.556 -5.509 17.897 1.00 95.12 96 ASN A C 1
ATOM 748 O O . ASN A 1 96 ? -3.114 -6.424 18.501 1.00 95.12 96 ASN A O 1
ATOM 752 N N . ALA A 1 97 ? -3.014 -5.065 16.723 1.00 95.88 97 ALA A N 1
ATOM 753 C CA . ALA A 1 97 ? -4.177 -5.643 16.063 1.00 95.88 97 ALA A CA 1
ATOM 754 C C . ALA A 1 97 ? -3.920 -7.100 15.634 1.00 95.88 97 ALA A C 1
ATOM 756 O O . ALA A 1 97 ? -2.798 -7.498 15.292 1.00 95.88 97 ALA A O 1
ATOM 757 N N . HIS A 1 98 ? -4.968 -7.921 15.636 1.00 94.75 98 HIS A N 1
ATOM 758 C CA . HIS A 1 98 ? -4.874 -9.309 15.181 1.00 94.75 98 HIS A CA 1
ATOM 759 C C . HIS A 1 98 ? -4.729 -9.373 13.662 1.00 94.75 98 HIS A C 1
ATOM 761 O O . HIS A 1 98 ? -5.207 -8.494 12.956 1.00 94.75 98 HIS A O 1
ATOM 767 N N . VAL A 1 99 ? -4.046 -10.396 13.150 1.00 95.31 99 VAL A N 1
ATOM 768 C CA . VAL A 1 99 ? -3.967 -10.618 11.700 1.00 95.31 99 VAL A CA 1
ATOM 769 C C . VAL A 1 99 ? -5.326 -11.105 11.206 1.00 95.31 99 VAL A C 1
ATOM 771 O O . VAL A 1 99 ? -5.893 -12.015 11.807 1.00 95.31 99 VAL A O 1
ATOM 774 N N . LEU A 1 100 ? -5.820 -10.514 10.118 1.00 94.44 100 LEU A N 1
ATOM 775 C CA . LEU A 1 100 ? -7.031 -10.965 9.444 1.00 94.44 100 LEU A CA 1
ATOM 776 C C . LEU A 1 100 ? -6.811 -12.390 8.927 1.00 94.44 100 LEU A C 1
ATOM 778 O O . LEU A 1 100 ? -5.933 -12.623 8.091 1.00 94.44 100 LEU A O 1
ATOM 782 N N . ASP A 1 101 ? -7.633 -13.325 9.395 1.00 92.88 101 ASP A N 1
ATOM 783 C CA . ASP A 1 101 ? -7.701 -14.675 8.845 1.00 92.88 101 ASP A CA 1
ATOM 784 C C . ASP A 1 101 ? -8.910 -14.782 7.900 1.00 92.88 101 ASP A C 1
ATOM 786 O O . ASP A 1 101 ? -10.059 -14.809 8.354 1.00 92.88 101 ASP A O 1
ATOM 790 N N . PRO A 1 102 ? -8.687 -14.850 6.575 1.00 89.31 102 PRO A N 1
ATOM 791 C CA . PRO A 1 102 ? -9.775 -14.932 5.613 1.00 89.31 102 PRO A CA 1
ATOM 792 C C . PRO A 1 102 ? -10.500 -16.285 5.650 1.00 89.31 102 PRO A C 1
ATOM 794 O O . PRO A 1 102 ? -11.567 -16.404 5.050 1.00 89.31 102 PRO A O 1
ATOM 797 N N . ASN A 1 103 ? -9.966 -17.307 6.326 1.00 90.38 103 ASN A N 1
ATOM 798 C CA . ASN A 1 103 ? -10.535 -18.656 6.349 1.00 90.38 103 ASN A CA 1
ATOM 799 C C . ASN A 1 103 ? -11.461 -18.913 7.547 1.00 90.38 103 ASN A C 1
ATOM 801 O O . ASN A 1 103 ? -11.950 -20.033 7.704 1.00 90.38 103 ASN A O 1
ATOM 805 N N . ILE A 1 104 ? -11.731 -17.898 8.376 1.00 85.69 104 ILE A N 1
ATOM 806 C CA . ILE A 1 104 ? -12.661 -18.031 9.502 1.00 85.69 104 ILE A CA 1
ATOM 807 C C . ILE A 1 104 ? -14.069 -18.386 8.972 1.00 85.69 104 ILE A C 1
ATOM 809 O O . ILE A 1 104 ? -14.581 -17.692 8.085 1.00 85.69 104 ILE A O 1
ATOM 813 N N . PRO A 1 105 ? -14.724 -19.437 9.511 1.00 86.62 105 PRO A N 1
ATOM 814 C CA . PRO A 1 105 ? -16.097 -19.783 9.152 1.00 86.62 105 PRO A CA 1
ATOM 815 C C . PRO A 1 105 ? -17.078 -18.643 9.450 1.00 86.62 105 PRO A C 1
ATOM 817 O O . PRO A 1 105 ? -16.978 -17.967 10.477 1.00 86.62 105 PRO A O 1
ATOM 820 N N . GLN A 1 106 ? -18.073 -18.457 8.582 1.00 78.94 106 GLN A N 1
ATOM 821 C CA . GLN A 1 106 ? -19.062 -17.378 8.709 1.00 78.94 106 GLN A CA 1
ATOM 822 C C . GLN A 1 106 ? -19.868 -17.452 10.011 1.00 78.94 106 GLN A C 1
ATOM 824 O O . GLN A 1 106 ? -20.288 -16.433 10.554 1.00 78.94 106 GLN A O 1
ATOM 829 N N . GLU A 1 107 ? -20.058 -18.652 10.550 1.00 84.06 107 GLU A N 1
ATOM 830 C CA . GLU A 1 107 ? -20.744 -18.882 11.819 1.00 84.06 107 GLU A CA 1
ATOM 831 C C . GLU A 1 107 ? -19.975 -18.268 12.993 1.00 84.06 107 GLU A C 1
ATOM 833 O O . GLU A 1 107 ? -20.586 -17.751 13.924 1.00 84.06 107 GLU A O 1
ATOM 838 N N . VAL A 1 108 ? -18.640 -18.283 12.933 1.00 83.88 108 VAL A N 1
ATOM 839 C CA . VAL A 1 108 ? -17.772 -17.698 13.963 1.00 83.88 108 VAL A CA 1
ATOM 840 C C . VAL A 1 108 ? -17.734 -16.177 13.831 1.00 83.88 108 VAL A C 1
ATOM 842 O O . VAL A 1 108 ? -17.794 -15.479 14.844 1.00 83.88 108 VAL A O 1
ATOM 845 N N . LEU A 1 109 ? -17.698 -15.656 12.597 1.00 79.56 109 LEU A N 1
ATOM 846 C CA . LEU A 1 109 ? -17.711 -14.211 12.332 1.00 79.56 109 LEU A CA 1
ATOM 847 C C . LEU A 1 109 ? -18.952 -13.524 12.917 1.00 79.56 109 LEU A C 1
ATOM 849 O O . LEU A 1 109 ? -18.836 -12.447 13.482 1.00 79.56 109 LEU A O 1
ATOM 853 N N . LYS A 1 110 ? -20.118 -14.178 12.871 1.00 78.00 110 LYS A N 1
ATOM 854 C CA . LYS A 1 110 ? -21.378 -13.624 13.403 1.00 78.00 110 LYS A CA 1
ATOM 855 C C . LYS A 1 110 ? -21.444 -13.525 14.928 1.00 78.00 110 LYS A C 1
ATOM 857 O O . LYS A 1 110 ? -22.303 -12.821 15.449 1.00 78.00 110 LYS A O 1
ATOM 862 N N . VAL A 1 111 ? -20.617 -14.286 15.642 1.00 84.69 111 VAL A N 1
ATOM 863 C CA . VAL A 1 111 ? -20.669 -14.384 17.112 1.00 84.69 111 VAL A CA 1
ATOM 864 C C . VAL A 1 111 ? -19.508 -13.638 17.761 1.00 84.69 111 VAL A C 1
ATOM 866 O O . VAL A 1 111 ? -19.632 -13.176 18.897 1.00 84.69 111 VAL A O 1
ATOM 869 N N . ARG A 1 112 ? -18.370 -13.516 17.065 1.00 83.88 112 ARG A N 1
ATOM 870 C CA . ARG A 1 112 ? -17.224 -12.764 17.580 1.00 83.88 112 ARG A CA 1
ATOM 871 C C . ARG A 1 112 ? -17.560 -11.265 17.651 1.00 83.88 112 ARG A C 1
ATOM 873 O O . ARG A 1 112 ? -18.272 -10.760 16.787 1.00 83.88 112 ARG A O 1
ATOM 880 N N . PRO A 1 113 ? -17.025 -10.531 18.638 1.00 88.12 113 PRO A N 1
ATOM 881 C CA . PRO A 1 113 ? -17.065 -9.078 18.593 1.00 88.12 113 PRO A CA 1
ATOM 882 C C . PRO A 1 113 ? -16.273 -8.579 17.380 1.00 88.12 113 PRO A C 1
ATOM 884 O O . PRO A 1 113 ? -15.162 -9.054 17.125 1.00 88.12 113 PRO A O 1
ATOM 887 N N . VAL A 1 114 ? -16.848 -7.619 16.657 1.00 87.56 114 VAL A N 1
ATOM 888 C CA . VAL A 1 114 ? -16.209 -6.981 15.504 1.00 87.56 114 VAL A CA 1
ATOM 889 C C . VAL A 1 114 ? -14.961 -6.229 15.981 1.00 87.56 114 VAL A C 1
ATOM 891 O O . VAL A 1 114 ? -15.080 -5.346 16.837 1.00 87.56 114 VAL A O 1
ATOM 894 N N . PRO A 1 115 ? -13.759 -6.566 15.487 1.00 91.50 115 PRO A N 1
ATOM 895 C CA . PRO A 1 115 ? -12.551 -5.849 15.862 1.00 91.50 115 PRO A CA 1
ATOM 896 C C . PRO A 1 115 ? -12.541 -4.447 15.241 1.00 91.50 115 PRO A C 1
ATOM 898 O O . PRO A 1 115 ? -12.842 -4.273 14.064 1.00 91.50 115 PRO A O 1
ATOM 901 N N . GLU A 1 116 ? -12.118 -3.445 16.016 1.00 94.12 116 GLU A N 1
ATOM 902 C CA . GLU A 1 116 ? -11.920 -2.069 15.523 1.00 94.12 116 GLU A CA 1
ATOM 903 C C . GLU A 1 116 ? -10.893 -2.001 14.383 1.00 94.12 116 GLU A C 1
ATOM 905 O O . GLU A 1 116 ? -10.963 -1.133 13.514 1.00 94.12 116 GLU A O 1
ATOM 910 N N . MET A 1 117 ? -9.915 -2.913 14.397 1.00 96.19 117 MET A N 1
ATOM 911 C CA . MET A 1 117 ? -8.891 -3.016 13.367 1.00 96.19 117 MET A CA 1
ATOM 912 C C . MET A 1 117 ? -8.231 -4.395 13.318 1.00 96.19 117 MET A C 1
ATOM 914 O O . MET A 1 117 ? -8.060 -5.046 14.351 1.00 96.19 117 MET A O 1
ATOM 918 N N . GLU A 1 118 ? -7.794 -4.804 12.127 1.00 96.88 118 GLU A N 1
ATOM 919 C CA . GLU A 1 118 ? -7.030 -6.035 11.884 1.00 96.88 118 GLU A CA 1
ATOM 920 C C . GLU A 1 118 ? -5.834 -5.764 10.945 1.00 96.88 118 GLU A C 1
ATOM 922 O O . GLU A 1 118 ? -5.791 -4.794 10.187 1.00 96.88 118 GLU A O 1
ATOM 927 N N . ARG A 1 119 ? -4.813 -6.625 10.992 1.00 97.38 119 ARG A N 1
ATOM 928 C CA . ARG A 1 119 ? -3.620 -6.541 10.142 1.00 97.38 119 ARG A CA 1
ATOM 929 C C . ARG A 1 119 ? -3.771 -7.431 8.921 1.00 97.38 119 ARG A C 1
ATOM 931 O O . ARG A 1 119 ? -3.965 -8.637 9.037 1.00 97.38 119 ARG A O 1
ATOM 938 N N . LEU A 1 120 ? -3.580 -6.853 7.747 1.00 96.94 120 LEU A N 1
ATOM 939 C CA . LEU A 1 120 ? -3.428 -7.587 6.503 1.00 96.94 120 LEU A CA 1
ATOM 940 C C . LEU A 1 120 ? -2.061 -8.270 6.463 1.00 96.94 120 LEU A C 1
ATOM 942 O O . LEU A 1 120 ? -1.035 -7.669 6.800 1.00 96.94 120 LEU A O 1
ATOM 946 N N . SER A 1 121 ? -2.044 -9.512 5.984 1.00 95.56 121 SER A N 1
ATOM 947 C CA . SER A 1 121 ? -0.806 -10.211 5.632 1.00 95.56 121 SER A CA 1
ATOM 948 C C . SER A 1 121 ? -0.005 -9.428 4.583 1.00 95.56 121 SER A C 1
ATOM 950 O O . SER A 1 121 ? -0.576 -8.725 3.748 1.00 95.56 121 SER A O 1
ATOM 952 N N . THR A 1 122 ? 1.320 -9.595 4.574 1.00 95.00 122 THR A N 1
ATOM 953 C CA . THR A 1 122 ? 2.221 -9.009 3.564 1.00 95.00 122 THR A CA 1
ATOM 954 C C . THR A 1 122 ? 1.856 -9.419 2.132 1.00 95.00 122 THR A C 1
ATOM 956 O O . THR A 1 122 ? 2.182 -8.696 1.198 1.00 95.00 122 THR A O 1
ATOM 959 N N . LEU A 1 123 ? 1.109 -10.516 1.948 1.00 96.06 123 LEU A N 1
ATOM 960 C CA . LEU A 1 123 ? 0.559 -10.933 0.648 1.00 96.06 123 LEU A CA 1
ATOM 961 C C . LEU A 1 123 ? -0.289 -9.843 -0.039 1.00 96.06 123 LEU A C 1
ATOM 963 O O . LEU A 1 123 ? -0.336 -9.791 -1.268 1.00 96.06 123 LEU A O 1
ATOM 967 N N . TYR A 1 124 ? -0.947 -8.983 0.746 1.00 96.94 124 TYR A N 1
ATOM 968 C CA . TYR A 1 124 ? -1.822 -7.910 0.260 1.00 96.94 124 TYR A CA 1
ATOM 969 C C . TYR A 1 124 ? -1.132 -6.549 0.162 1.00 96.94 124 TYR A C 1
ATOM 971 O O . TYR A 1 124 ? -1.794 -5.570 -0.150 1.00 96.94 124 TYR A O 1
ATOM 979 N N . ASN A 1 125 ? 0.158 -6.443 0.477 1.00 96.50 125 ASN A N 1
ATOM 980 C CA . ASN A 1 125 ? 0.910 -5.192 0.369 1.00 96.50 125 ASN A CA 1
ATOM 981 C C . ASN A 1 125 ? 2.411 -5.516 0.294 1.00 96.50 125 ASN A C 1
ATOM 983 O O . ASN A 1 125 ? 3.191 -5.201 1.196 1.00 96.50 125 ASN A O 1
ATOM 987 N N . ALA A 1 126 ? 2.797 -6.258 -0.745 1.00 95.12 126 ALA A N 1
ATOM 988 C CA . ALA A 1 126 ? 4.163 -6.729 -0.908 1.00 95.12 126 ALA A CA 1
ATOM 989 C C . ALA A 1 126 ? 5.076 -5.577 -1.347 1.00 95.12 126 ALA A C 1
ATOM 991 O O . ALA A 1 126 ? 4.907 -4.992 -2.414 1.00 95.12 126 ALA A O 1
ATOM 992 N N . ASP A 1 127 ? 6.050 -5.253 -0.502 1.00 93.69 127 ASP A N 1
ATOM 993 C CA . ASP A 1 127 ? 6.911 -4.082 -0.650 1.00 93.69 127 ASP A CA 1
ATOM 994 C C . ASP A 1 127 ? 8.063 -4.356 -1.636 1.00 93.69 127 ASP A C 1
ATOM 996 O O . ASP A 1 127 ? 8.977 -5.136 -1.346 1.00 93.69 127 ASP A O 1
ATOM 1000 N N . VAL A 1 128 ? 8.039 -3.695 -2.798 1.00 92.88 128 VAL A N 1
ATOM 1001 C CA . VAL A 1 128 ? 9.102 -3.811 -3.816 1.00 92.88 128 VAL A CA 1
ATOM 1002 C C . VAL A 1 128 ? 10.443 -3.288 -3.296 1.00 92.88 128 VAL A C 1
ATOM 1004 O O . VAL A 1 128 ? 11.489 -3.831 -3.638 1.00 92.88 128 VAL A O 1
ATOM 1007 N N . GLY A 1 129 ? 10.448 -2.274 -2.430 1.00 91.31 129 GLY A N 1
ATOM 1008 C CA . GLY A 1 129 ? 11.664 -1.799 -1.771 1.00 91.31 129 GLY A CA 1
ATOM 1009 C C . GLY A 1 129 ? 12.341 -2.886 -0.938 1.00 91.31 129 GLY A C 1
ATOM 1010 O O . GLY A 1 129 ? 13.553 -3.070 -1.040 1.00 91.31 129 GLY A O 1
ATOM 1011 N N . LEU A 1 130 ? 11.566 -3.663 -0.175 1.00 91.06 130 LEU A N 1
ATOM 1012 C CA . LEU A 1 130 ? 12.092 -4.822 0.556 1.00 91.06 130 LEU A CA 1
ATOM 1013 C C . LEU A 1 130 ? 12.554 -5.937 -0.388 1.00 91.06 130 LEU A C 1
ATOM 1015 O O . LEU A 1 130 ? 13.615 -6.517 -0.152 1.00 91.06 130 LEU A O 1
ATOM 1019 N N . TYR A 1 131 ? 11.812 -6.205 -1.467 1.00 91.75 131 TYR A N 1
ATOM 1020 C CA . TYR A 1 131 ? 12.232 -7.160 -2.497 1.00 91.75 131 TYR A CA 1
ATOM 1021 C C . TYR A 1 131 ? 13.595 -6.788 -3.088 1.00 91.75 131 TYR A C 1
ATOM 1023 O O . TYR A 1 131 ? 14.474 -7.639 -3.169 1.00 91.75 131 TYR A O 1
ATOM 1031 N N . MET A 1 132 ? 13.807 -5.516 -3.435 1.00 90.94 132 MET A N 1
ATOM 1032 C CA . MET A 1 132 ? 15.069 -5.040 -4.008 1.00 90.94 132 MET A CA 1
ATOM 1033 C C . MET A 1 132 ? 16.251 -5.193 -3.041 1.00 90.94 132 MET A C 1
ATOM 1035 O O . MET A 1 132 ? 17.361 -5.489 -3.477 1.00 90.94 132 MET A O 1
ATOM 1039 N N . LEU A 1 133 ? 16.024 -5.030 -1.733 1.00 89.94 133 LEU A N 1
ATOM 1040 C CA . LEU A 1 133 ? 17.056 -5.234 -0.711 1.00 89.94 133 LEU A CA 1
ATOM 1041 C C . LEU A 1 133 ? 17.367 -6.718 -0.469 1.00 89.94 133 LEU A C 1
ATOM 1043 O O . LEU A 1 133 ? 18.515 -7.069 -0.207 1.00 89.94 133 LEU A O 1
ATOM 1047 N N . ALA A 1 134 ? 16.356 -7.586 -0.537 1.00 90.56 134 ALA A N 1
ATOM 1048 C CA . ALA A 1 134 ? 16.490 -9.013 -0.238 1.00 90.56 134 ALA A CA 1
ATOM 1049 C C . ALA A 1 134 ? 16.745 -9.892 -1.477 1.00 90.56 134 ALA A C 1
ATOM 1051 O O . ALA A 1 134 ? 17.097 -11.063 -1.332 1.00 90.56 134 ALA A O 1
ATOM 1052 N N . ASN A 1 135 ? 16.534 -9.351 -2.680 1.00 90.12 135 ASN A N 1
ATOM 1053 C CA . ASN A 1 135 ? 16.478 -10.063 -3.959 1.00 90.12 135 ASN A CA 1
ATOM 1054 C C . ASN A 1 135 ? 15.533 -11.285 -3.947 1.00 90.12 135 ASN A C 1
ATOM 1056 O O . ASN A 1 135 ? 15.790 -12.300 -4.595 1.00 90.12 135 ASN A O 1
ATOM 1060 N N . LYS A 1 136 ? 14.463 -11.213 -3.148 1.00 91.56 136 LYS A N 1
ATOM 1061 C CA . LYS A 1 136 ? 13.402 -12.223 -3.052 1.00 91.56 136 LYS A CA 1
ATOM 1062 C C . LYS A 1 136 ? 12.183 -11.648 -2.348 1.00 91.56 136 LYS A C 1
ATOM 1064 O O . LYS A 1 136 ? 12.294 -10.719 -1.547 1.00 91.56 136 LYS A O 1
ATOM 1069 N N . TRP A 1 137 ? 11.029 -12.258 -2.584 1.00 92.19 137 TRP A N 1
ATOM 1070 C CA . TRP A 1 137 ? 9.843 -11.985 -1.785 1.00 92.19 137 TRP A CA 1
ATOM 1071 C C . TRP A 1 137 ? 9.995 -12.551 -0.371 1.00 92.19 137 TRP A C 1
ATOM 1073 O O . TRP A 1 137 ? 10.581 -13.612 -0.158 1.00 92.19 137 TRP A O 1
ATOM 1083 N N . MET A 1 138 ? 9.453 -11.827 0.610 1.00 89.00 138 MET A N 1
ATOM 1084 C CA . MET A 1 138 ? 9.395 -12.274 2.012 1.00 89.00 138 MET A CA 1
ATOM 1085 C C . MET A 1 138 ? 8.257 -13.275 2.268 1.00 89.00 138 MET A C 1
ATOM 1087 O O . MET A 1 138 ? 8.078 -13.749 3.386 1.00 89.00 138 MET A O 1
ATOM 1091 N N . VAL A 1 139 ? 7.485 -13.567 1.228 1.00 91.06 139 VAL A N 1
ATOM 1092 C CA . VAL A 1 139 ? 6.322 -14.448 1.187 1.00 91.06 139 VAL A CA 1
ATOM 1093 C C . VAL A 1 139 ? 6.442 -15.343 -0.045 1.00 91.06 139 VAL A C 1
ATOM 1095 O O . VAL A 1 139 ? 7.279 -15.086 -0.912 1.00 91.06 139 VAL A O 1
ATOM 1098 N N . ASP A 1 140 ? 5.613 -16.381 -0.127 1.00 93.62 140 ASP A N 1
ATOM 1099 C CA . ASP A 1 140 ? 5.519 -17.196 -1.336 1.00 93.62 140 ASP A CA 1
ATOM 1100 C C . ASP A 1 140 ? 5.035 -16.330 -2.510 1.00 93.62 140 ASP A C 1
ATOM 1102 O O . ASP A 1 140 ? 3.960 -15.729 -2.453 1.00 93.62 140 ASP A O 1
ATOM 1106 N N . GLU A 1 141 ? 5.848 -16.253 -3.564 1.00 92.25 141 GLU A N 1
ATOM 1107 C CA . GLU A 1 141 ? 5.543 -15.491 -4.776 1.00 92.25 141 GLU A CA 1
ATOM 1108 C C . GLU A 1 141 ? 4.251 -15.972 -5.43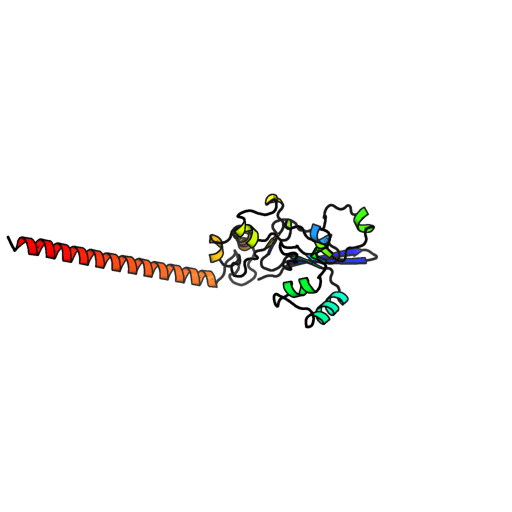1 1.00 92.25 141 GLU A C 1
ATOM 1110 O O . GLU A 1 141 ? 3.465 -15.168 -5.934 1.00 92.25 141 GLU A O 1
ATOM 1115 N N . SER A 1 142 ? 4.001 -17.281 -5.372 1.00 93.88 142 SER A N 1
ATOM 1116 C CA . SER A 1 142 ? 2.794 -17.864 -5.928 1.00 93.88 142 SER A CA 1
ATOM 1117 C C . SER A 1 142 ? 1.550 -17.444 -5.160 1.00 93.88 142 SER A C 1
ATOM 1119 O O . SER A 1 142 ? 0.486 -17.481 -5.747 1.00 93.88 142 SER A O 1
ATOM 1121 N N . GLU A 1 143 ? 1.642 -16.971 -3.918 1.00 94.94 143 GLU A N 1
ATOM 1122 C CA . GLU A 1 143 ? 0.495 -16.533 -3.111 1.00 94.94 143 GLU A CA 1
ATOM 1123 C C . GLU A 1 143 ? 0.308 -15.009 -3.092 1.00 94.94 143 GLU A C 1
ATOM 1125 O O . GLU A 1 143 ? -0.650 -14.511 -2.495 1.00 94.94 143 GLU A O 1
ATOM 1130 N N . LEU A 1 144 ? 1.197 -14.252 -3.746 1.00 95.31 144 LEU A N 1
ATOM 1131 C CA . LEU A 1 144 ? 1.119 -12.793 -3.811 1.00 95.31 144 LEU A CA 1
ATOM 1132 C C . LEU A 1 144 ? -0.210 -12.319 -4.391 1.00 95.31 144 LEU A C 1
ATOM 1134 O O . LEU A 1 144 ? -0.714 -12.870 -5.369 1.00 95.31 144 LEU A O 1
ATOM 1138 N N . ARG A 1 145 ? -0.755 -11.250 -3.803 1.00 96.31 145 ARG A N 1
ATOM 1139 C CA . ARG A 1 145 ? -2.035 -10.673 -4.228 1.00 96.31 145 ARG A CA 1
ATOM 1140 C C . ARG A 1 145 ? -1.922 -9.227 -4.653 1.00 96.31 145 ARG A C 1
ATOM 1142 O O . ARG A 1 145 ? -2.487 -8.873 -5.684 1.00 96.31 145 ARG A O 1
ATOM 1149 N N . VAL A 1 146 ? -1.162 -8.421 -3.913 1.00 96.62 146 VAL A N 1
ATOM 1150 C CA . VAL A 1 146 ? -0.907 -7.020 -4.264 1.00 96.62 146 VAL A CA 1
ATOM 1151 C C . VAL A 1 146 ? 0.572 -6.699 -4.106 1.00 96.62 146 VAL A C 1
ATOM 1153 O O . VAL A 1 146 ? 1.161 -6.952 -3.054 1.00 96.62 146 VAL A O 1
ATOM 1156 N N . ILE A 1 147 ? 1.155 -6.113 -5.147 1.00 95.38 147 ILE A N 1
ATOM 1157 C CA . ILE A 1 147 ? 2.525 -5.595 -5.155 1.00 95.38 147 ILE A CA 1
ATOM 1158 C C . ILE A 1 147 ? 2.463 -4.071 -5.037 1.00 95.38 147 ILE A C 1
ATOM 1160 O O . ILE A 1 147 ? 1.684 -3.434 -5.739 1.00 95.38 147 ILE A O 1
ATOM 1164 N N . HIS A 1 148 ? 3.293 -3.489 -4.175 1.00 94.94 148 HIS A N 1
ATOM 1165 C CA . HIS A 1 148 ? 3.356 -2.053 -3.910 1.00 94.94 148 HIS A CA 1
ATOM 1166 C C . HIS A 1 148 ? 4.756 -1.508 -4.236 1.00 94.94 148 HIS A C 1
ATOM 1168 O O . HIS A 1 148 ? 5.759 -1.897 -3.627 1.00 94.94 148 HIS A O 1
ATOM 1174 N N . TYR A 1 149 ? 4.829 -0.579 -5.194 1.00 93.50 149 TYR A N 1
ATOM 1175 C CA . TYR A 1 149 ? 6.064 0.061 -5.658 1.00 93.50 149 TYR A CA 1
ATOM 1176 C C . TYR A 1 149 ? 6.475 1.235 -4.749 1.00 93.50 149 TYR A C 1
ATOM 1178 O O . TYR A 1 149 ? 6.396 2.415 -5.095 1.00 93.50 149 TYR A O 1
ATOM 1186 N N . THR A 1 150 ? 6.961 0.885 -3.561 1.00 90.38 150 THR A N 1
ATOM 1187 C CA . THR A 1 150 ? 7.274 1.781 -2.428 1.00 90.38 150 THR A CA 1
ATOM 1188 C C . THR A 1 150 ? 8.555 2.610 -2.582 1.00 90.38 150 THR A C 1
ATOM 1190 O O . THR A 1 150 ? 8.828 3.488 -1.760 1.00 90.38 150 THR A O 1
ATOM 1193 N N . LEU A 1 151 ? 9.363 2.361 -3.615 1.00 87.94 151 LEU A N 1
ATOM 1194 C CA . LEU A 1 151 ? 10.610 3.088 -3.852 1.00 87.94 151 LEU A CA 1
ATOM 1195 C C . LEU A 1 151 ? 10.306 4.468 -4.441 1.00 87.94 151 LEU A C 1
ATOM 1197 O O . LEU A 1 151 ? 10.084 4.606 -5.635 1.00 87.94 151 LEU A O 1
ATOM 1201 N N . GLY A 1 152 ? 10.303 5.490 -3.579 1.00 81.38 152 GLY A N 1
ATOM 1202 C CA . GLY A 1 152 ? 9.851 6.860 -3.862 1.00 81.38 152 GLY A CA 1
ATOM 1203 C C . GLY A 1 152 ? 10.075 7.378 -5.293 1.00 81.38 152 GLY A C 1
ATOM 1204 O O . GLY A 1 152 ? 9.096 7.564 -6.007 1.00 81.38 152 GLY A O 1
ATOM 1205 N N . PRO A 1 153 ? 11.319 7.620 -5.741 1.00 84.75 153 PRO A N 1
ATOM 1206 C CA . PRO A 1 153 ? 11.575 8.177 -7.071 1.00 84.75 153 PRO A CA 1
ATOM 1207 C C . PRO A 1 153 ? 11.527 7.139 -8.201 1.00 84.75 153 PRO A C 1
ATOM 1209 O O . PRO A 1 153 ? 11.699 7.501 -9.359 1.00 84.75 153 PRO A O 1
ATOM 1212 N N . LEU A 1 154 ? 11.365 5.854 -7.880 1.00 89.12 154 LEU A N 1
ATOM 1213 C CA . LEU A 1 154 ? 11.451 4.755 -8.832 1.00 89.12 154 LEU A CA 1
ATOM 1214 C C . LEU A 1 154 ? 10.055 4.159 -9.018 1.00 89.12 154 LEU A C 1
ATOM 1216 O O . LEU A 1 154 ? 9.663 3.219 -8.324 1.00 89.12 154 LEU A O 1
ATOM 1220 N N . LYS A 1 155 ? 9.280 4.737 -9.937 1.00 90.19 155 LYS A N 1
ATOM 1221 C CA . LYS A 1 155 ? 7.904 4.313 -10.185 1.00 90.19 155 LYS A CA 1
ATOM 1222 C C . LYS A 1 155 ? 7.777 3.495 -11.460 1.00 90.19 155 LYS A C 1
ATOM 1224 O O . LYS A 1 155 ? 8.459 3.768 -12.442 1.00 90.19 155 LYS A O 1
ATOM 1229 N N . PRO A 1 156 ? 6.875 2.503 -11.487 1.00 88.38 156 PRO A N 1
ATOM 1230 C CA . PRO A 1 156 ? 6.856 1.519 -12.560 1.00 88.38 156 PRO A CA 1
ATOM 1231 C C . PRO A 1 156 ? 6.374 2.084 -13.901 1.00 88.38 156 PRO A C 1
ATOM 1233 O O . PRO A 1 156 ? 6.621 1.468 -14.930 1.00 88.38 156 PRO A O 1
ATOM 1236 N N . TRP A 1 157 ? 5.707 3.243 -13.927 1.00 83.38 157 TRP A N 1
ATOM 1237 C CA . TRP A 1 157 ? 5.319 3.923 -15.170 1.00 83.38 157 TRP A CA 1
ATOM 1238 C C . TRP A 1 157 ? 6.481 4.638 -15.866 1.00 83.38 157 TRP A C 1
ATOM 1240 O O . TRP A 1 157 ? 6.385 4.899 -17.068 1.00 83.38 157 TRP A O 1
ATOM 1250 N N . ASP A 1 158 ? 7.562 4.924 -15.142 1.00 83.25 158 ASP A N 1
ATOM 1251 C CA . ASP A 1 158 ? 8.756 5.550 -15.689 1.00 83.25 158 ASP A CA 1
ATOM 1252 C C . ASP A 1 158 ? 9.570 4.504 -16.453 1.00 83.25 158 ASP A C 1
ATOM 1254 O O . ASP A 1 158 ? 10.126 3.577 -15.861 1.00 83.25 158 ASP A O 1
ATOM 1258 N N . TRP A 1 159 ? 9.661 4.645 -17.778 1.00 77.50 159 TRP A N 1
ATOM 1259 C CA . TRP A 1 159 ? 10.300 3.654 -18.656 1.00 77.50 159 TRP A CA 1
ATOM 1260 C C . TRP A 1 159 ? 11.737 3.314 -18.235 1.00 77.50 159 TRP A C 1
ATOM 1262 O O . TRP A 1 159 ? 12.166 2.164 -18.335 1.00 77.50 159 TRP A O 1
ATOM 1272 N N . TRP A 1 160 ? 12.478 4.297 -17.717 1.00 80.19 160 TRP A N 1
ATOM 1273 C CA . TRP A 1 160 ? 13.867 4.139 -17.294 1.00 80.19 160 TRP A CA 1
ATOM 1274 C C . TRP A 1 160 ? 14.007 3.353 -15.986 1.00 80.19 160 TRP A C 1
ATOM 1276 O O . TRP A 1 160 ? 15.107 2.932 -15.657 1.00 80.19 160 TRP A O 1
ATOM 1286 N N . THR A 1 161 ? 12.930 3.105 -15.241 1.00 85.31 161 THR A N 1
ATOM 1287 C CA . THR A 1 161 ? 12.999 2.247 -14.048 1.00 85.31 161 THR A CA 1
ATOM 1288 C C . THR A 1 161 ? 12.989 0.763 -14.401 1.00 85.31 161 THR A C 1
ATOM 1290 O O . THR A 1 161 ? 13.428 -0.046 -13.591 1.00 85.31 161 THR A O 1
ATOM 1293 N N . SER A 1 162 ? 12.565 0.390 -15.614 1.00 81.81 162 SER A N 1
ATOM 1294 C CA . SER A 1 162 ? 12.409 -1.009 -16.048 1.00 81.81 162 SER A CA 1
ATOM 1295 C C . SER A 1 162 ? 13.689 -1.849 -15.978 1.00 81.81 162 SER A C 1
ATOM 1297 O O . SER A 1 162 ? 13.628 -3.041 -15.687 1.00 81.81 162 SER A O 1
ATOM 1299 N N . TRP A 1 163 ? 14.856 -1.246 -16.214 1.00 80.44 163 TRP A N 1
ATOM 1300 C CA . TRP A 1 163 ? 16.144 -1.942 -16.122 1.00 80.44 163 TRP A CA 1
ATOM 1301 C C . TRP A 1 163 ? 16.721 -1.957 -14.699 1.00 80.44 163 TRP A C 1
ATOM 1303 O O . TRP A 1 163 ? 17.661 -2.704 -14.435 1.00 80.44 163 TRP A O 1
ATOM 1313 N N . LEU A 1 164 ? 16.165 -1.151 -13.789 1.00 82.56 164 LEU A N 1
ATOM 1314 C CA . LEU A 1 164 ? 16.638 -0.991 -12.413 1.00 82.56 164 LEU A CA 1
ATOM 1315 C C . LEU A 1 164 ? 15.762 -1.737 -11.397 1.00 82.56 164 LEU A C 1
ATOM 1317 O O . LEU A 1 164 ? 16.278 -2.307 -10.440 1.00 82.56 164 LEU A O 1
ATOM 1321 N N . LEU A 1 165 ? 14.445 -1.724 -11.592 1.00 81.69 165 LEU A N 1
ATOM 1322 C CA . LEU A 1 165 ? 13.460 -2.303 -10.693 1.00 81.69 165 LEU A CA 1
ATOM 1323 C C . LEU A 1 165 ? 12.880 -3.593 -11.270 1.00 81.69 165 LEU A C 1
ATOM 1325 O O . LEU A 1 165 ? 12.280 -3.602 -12.345 1.00 81.69 165 LEU A O 1
ATOM 1329 N N . LYS A 1 166 ? 12.954 -4.672 -10.495 1.00 80.69 166 LYS A N 1
ATOM 1330 C CA . LYS A 1 166 ? 12.122 -5.859 -10.709 1.00 80.69 166 LYS A CA 1
ATOM 1331 C C . LYS A 1 166 ? 11.091 -5.955 -9.578 1.00 80.69 166 LYS A C 1
ATOM 1333 O O . LYS A 1 166 ? 11.457 -5.667 -8.440 1.00 80.69 166 LYS A O 1
ATOM 1338 N N . PRO A 1 167 ? 9.827 -6.328 -9.850 1.00 86.19 167 PRO A N 1
ATOM 1339 C CA . PRO A 1 167 ? 9.261 -6.731 -11.142 1.00 86.19 167 PRO A CA 1
ATOM 1340 C C . PRO A 1 167 ? 8.446 -5.609 -11.825 1.00 86.19 167 PRO A C 1
ATOM 1342 O O . PRO A 1 167 ? 7.218 -5.569 -11.741 1.00 86.19 167 PRO A O 1
ATOM 1345 N N . VAL A 1 168 ? 9.092 -4.648 -12.497 1.00 87.12 168 VAL A N 1
ATOM 1346 C CA . VAL A 1 168 ? 8.363 -3.623 -13.285 1.00 87.12 168 VAL A CA 1
ATOM 1347 C C . VAL A 1 168 ? 7.643 -4.226 -14.494 1.00 87.12 168 VAL A C 1
ATOM 1349 O O . VAL A 1 168 ? 6.639 -3.687 -14.950 1.00 87.12 168 VAL A O 1
ATOM 1352 N N . ASP A 1 169 ? 8.098 -5.374 -14.983 1.00 88.44 169 ASP A N 1
ATOM 1353 C CA . ASP A 1 169 ? 7.464 -6.132 -16.058 1.00 88.44 169 ASP A CA 1
ATOM 1354 C C . ASP A 1 169 ? 6.010 -6.504 -15.737 1.00 88.44 169 ASP A C 1
ATOM 1356 O O . ASP A 1 169 ? 5.149 -6.369 -16.602 1.00 88.44 169 ASP A O 1
ATOM 1360 N N . VAL A 1 170 ? 5.700 -6.875 -14.490 1.00 90.88 170 VAL A N 1
ATOM 1361 C CA . VAL A 1 170 ? 4.319 -7.160 -14.055 1.00 90.88 170 VAL A CA 1
ATOM 1362 C C . VAL A 1 170 ? 3.411 -5.946 -14.280 1.00 90.88 170 VAL A C 1
ATOM 1364 O O . VAL A 1 170 ? 2.310 -6.088 -14.812 1.00 90.88 170 VAL A O 1
ATOM 1367 N N . TRP A 1 171 ? 3.894 -4.744 -13.957 1.00 90.31 171 TRP A N 1
ATOM 1368 C CA . TRP A 1 171 ? 3.176 -3.495 -14.208 1.00 90.31 171 TRP A CA 1
ATOM 1369 C C . TRP A 1 171 ? 3.020 -3.197 -15.697 1.00 90.31 171 TRP A C 1
ATOM 1371 O O . TRP A 1 171 ? 1.914 -2.913 -16.161 1.00 90.31 171 TRP A O 1
ATOM 1381 N N . GLN A 1 172 ? 4.115 -3.265 -16.456 1.00 86.31 172 GLN A N 1
ATOM 1382 C CA . GLN A 1 172 ? 4.101 -2.932 -17.883 1.00 86.31 172 GLN A CA 1
ATOM 1383 C C . GLN A 1 172 ? 3.206 -3.892 -18.674 1.00 86.31 172 GLN A C 1
ATOM 1385 O O . GLN A 1 172 ? 2.407 -3.439 -19.488 1.00 86.31 172 GLN A O 1
ATOM 1390 N N . ASN A 1 173 ? 3.227 -5.187 -18.348 1.00 88.81 173 ASN A N 1
ATOM 1391 C CA . ASN A 1 173 ? 2.360 -6.194 -18.960 1.00 88.81 173 ASN A CA 1
ATOM 1392 C C . ASN A 1 173 ? 0.867 -5.880 -18.792 1.00 88.81 173 ASN A C 1
ATOM 1394 O O . ASN A 1 173 ? 0.076 -6.171 -19.690 1.00 88.81 173 ASN A O 1
ATOM 1398 N N . VAL A 1 174 ? 0.461 -5.311 -17.650 1.00 88.75 174 VAL A N 1
ATOM 1399 C CA . VAL A 1 174 ? -0.919 -4.844 -17.452 1.00 88.75 174 VAL A CA 1
ATOM 1400 C C . VAL A 1 174 ? -1.152 -3.553 -18.225 1.00 88.75 174 VAL A C 1
ATOM 1402 O O . VAL A 1 174 ? -2.124 -3.460 -18.971 1.00 88.75 174 VAL A O 1
ATOM 1405 N N . ARG A 1 175 ? -0.241 -2.582 -18.108 1.00 85.75 175 ARG A N 1
ATOM 1406 C CA . ARG A 1 175 ? -0.334 -1.271 -18.762 1.00 85.75 175 ARG A CA 1
ATOM 1407 C C . ARG A 1 175 ? -0.500 -1.373 -20.283 1.00 85.75 175 ARG A C 1
ATOM 1409 O O . ARG A 1 175 ? -1.296 -0.634 -20.855 1.00 85.75 175 ARG A O 1
ATOM 1416 N N . GLU A 1 176 ? 0.216 -2.287 -20.931 1.00 87.38 176 GLU A N 1
ATOM 1417 C CA . GLU A 1 176 ? 0.152 -2.522 -22.380 1.00 87.38 176 GLU A CA 1
ATOM 1418 C C . GLU A 1 176 ? -1.187 -3.108 -22.850 1.00 87.38 176 GLU A C 1
ATOM 1420 O O . GLU A 1 176 ? -1.547 -2.964 -24.016 1.00 87.38 176 GLU A O 1
ATOM 1425 N N . ARG A 1 177 ? -1.942 -3.754 -21.956 1.00 89.06 177 ARG A N 1
ATOM 1426 C CA . ARG A 1 177 ? -3.251 -4.353 -22.263 1.00 89.06 177 ARG A CA 1
ATOM 1427 C C . ARG A 1 177 ? -4.418 -3.406 -22.005 1.00 89.06 177 ARG A C 1
ATOM 1429 O O . ARG A 1 177 ? -5.538 -3.727 -22.393 1.00 89.06 177 ARG A O 1
ATOM 1436 N N . LEU A 1 178 ? -4.181 -2.283 -21.326 1.00 85.31 178 LEU A N 1
ATOM 1437 C CA . LEU A 1 178 ? -5.228 -1.317 -21.018 1.00 85.31 178 LEU A CA 1
ATOM 1438 C C . LEU A 1 178 ? -5.657 -0.556 -22.274 1.00 85.31 178 LEU A C 1
ATOM 1440 O O . LEU A 1 178 ? -4.833 -0.129 -23.091 1.00 85.31 178 LEU A O 1
ATOM 1444 N N . GLU A 1 179 ? -6.967 -0.362 -22.383 1.00 86.19 179 GLU A N 1
ATOM 1445 C CA . GLU A 1 179 ? -7.568 0.475 -23.411 1.00 86.19 179 GLU A CA 1
ATOM 1446 C C . GLU A 1 179 ? -7.135 1.939 -23.258 1.00 86.19 179 GLU A C 1
ATOM 1448 O O . GLU A 1 179 ? -6.721 2.411 -22.193 1.00 86.19 179 GLU A O 1
ATOM 1453 N N . GLU A 1 180 ? -7.223 2.674 -24.360 1.00 85.50 180 GLU A N 1
ATOM 1454 C CA . GLU A 1 180 ? -6.939 4.099 -24.371 1.00 85.50 180 GLU A CA 1
ATOM 1455 C C . GLU A 1 180 ? -7.997 4.856 -23.560 1.00 85.50 180 GLU A C 1
ATOM 1457 O O . GLU A 1 180 ? -9.181 4.845 -23.886 1.00 85.50 180 GLU A O 1
ATOM 1462 N N . THR A 1 181 ? -7.558 5.531 -22.499 1.00 83.69 181 THR A N 1
ATOM 1463 C CA . THR A 1 181 ? -8.420 6.384 -21.663 1.00 83.69 181 THR A CA 1
ATOM 1464 C C . THR A 1 181 ? -8.148 7.869 -21.888 1.00 83.69 181 THR A C 1
ATOM 1466 O O . THR A 1 181 ? -9.026 8.698 -21.656 1.00 83.69 181 THR A O 1
ATOM 1469 N N . LEU A 1 182 ? -6.948 8.217 -22.365 1.00 81.00 182 LEU A N 1
ATOM 1470 C CA . LEU A 1 182 ? -6.534 9.564 -22.747 1.00 81.00 182 LEU A CA 1
ATOM 1471 C C . LEU A 1 182 ? -5.890 9.525 -24.142 1.00 81.00 182 LEU A C 1
ATOM 1473 O O . LEU A 1 182 ? -5.284 8.511 -24.485 1.00 81.00 182 LEU A O 1
ATOM 1477 N N . PRO A 1 183 ? -5.943 10.618 -24.927 1.00 81.62 183 PRO A N 1
ATOM 1478 C CA . PRO A 1 183 ? -5.338 10.649 -26.256 1.00 81.62 183 PRO A CA 1
ATOM 1479 C C . PRO A 1 183 ? -3.865 10.215 -26.241 1.00 81.62 183 PRO A C 1
ATOM 1481 O O . PRO A 1 183 ? -3.057 10.760 -25.487 1.00 81.62 183 PRO A O 1
ATOM 1484 N N . ALA A 1 184 ? -3.523 9.253 -27.096 1.00 77.44 184 ALA A N 1
ATOM 1485 C CA . ALA A 1 184 ? -2.205 8.635 -27.224 1.00 77.44 184 ALA A CA 1
ATOM 1486 C C . ALA A 1 184 ? -1.702 7.872 -25.976 1.00 77.44 184 ALA A C 1
ATOM 1488 O O . ALA A 1 184 ? -0.498 7.636 -25.855 1.00 77.44 184 ALA A O 1
ATOM 1489 N N . SER A 1 185 ? -2.594 7.453 -25.065 1.00 78.06 185 SER A N 1
ATOM 1490 C CA . SER A 1 185 ? -2.233 6.666 -23.871 1.00 78.06 185 SER A CA 1
ATOM 1491 C C . SER A 1 185 ? -2.420 5.151 -24.024 1.00 78.06 185 SER A C 1
ATOM 1493 O O . SER A 1 185 ? -2.051 4.395 -23.125 1.00 78.06 185 SER A O 1
ATOM 1495 N N . GLY A 1 186 ? -3.047 4.697 -25.114 1.00 81.19 186 GLY A N 1
ATOM 1496 C CA . GLY A 1 186 ? -3.349 3.283 -25.343 1.00 81.19 186 GLY A CA 1
ATOM 1497 C C . GLY A 1 186 ? -2.091 2.425 -25.500 1.00 81.19 186 GLY A C 1
ATOM 1498 O O . GLY A 1 186 ? -1.072 2.882 -26.026 1.00 81.19 186 GLY A O 1
ATOM 1499 N N . GLY A 1 187 ? -2.158 1.169 -25.051 1.00 80.38 187 GLY A N 1
ATOM 1500 C CA . GLY A 1 187 ? -1.050 0.219 -25.194 1.00 80.38 187 GLY A CA 1
ATOM 1501 C C . GLY A 1 187 ? 0.204 0.607 -24.408 1.00 80.38 187 GLY A C 1
ATOM 1502 O O . GLY A 1 187 ? 1.317 0.364 -24.862 1.00 80.38 187 GLY A O 1
ATOM 1503 N N . GLY A 1 188 ? 0.037 1.288 -23.270 1.00 76.38 188 GLY A N 1
ATOM 1504 C CA . GLY A 1 188 ? 1.140 1.743 -22.421 1.00 76.38 188 GLY A CA 1
ATOM 1505 C C . GLY A 1 188 ? 1.965 2.905 -22.973 1.00 76.38 188 GLY A C 1
ATOM 1506 O O . GLY A 1 188 ? 2.974 3.273 -22.370 1.00 76.38 188 GLY A O 1
ATOM 1507 N N . LYS A 1 189 ? 1.524 3.533 -24.065 1.00 76.62 189 LYS A N 1
ATOM 1508 C CA . LYS A 1 189 ? 2.214 4.678 -24.660 1.00 76.62 189 LYS A CA 1
ATOM 1509 C C . LYS A 1 189 ? 2.134 5.921 -23.777 1.00 76.62 189 LYS A C 1
ATOM 1511 O O . LYS A 1 189 ? 1.218 6.108 -22.976 1.00 76.62 189 LYS A O 1
ATOM 1516 N N . ASN A 1 190 ? 3.132 6.779 -23.939 1.00 73.69 190 ASN A N 1
ATOM 1517 C CA . ASN A 1 190 ? 3.185 8.107 -23.354 1.00 73.69 190 ASN A CA 1
ATOM 1518 C C . ASN A 1 190 ? 3.750 9.059 -24.419 1.00 73.69 190 ASN A C 1
ATOM 1520 O O . ASN A 1 190 ? 4.875 8.845 -24.879 1.00 73.69 190 ASN A O 1
ATOM 1524 N N . PRO A 1 191 ? 3.005 10.101 -24.826 1.00 67.69 191 PRO A N 1
ATOM 1525 C CA . PRO A 1 191 ? 3.426 10.996 -25.903 1.00 67.69 191 PRO A CA 1
ATOM 1526 C C . PRO A 1 191 ? 4.748 11.728 -25.610 1.00 67.69 191 PRO A C 1
ATOM 1528 O O . PRO A 1 191 ? 5.483 12.063 -26.539 1.00 67.69 191 PRO A O 1
ATOM 1531 N N . ASN A 1 192 ? 5.098 11.926 -24.336 1.00 72.81 192 ASN A N 1
ATOM 1532 C CA . ASN A 1 192 ? 6.376 12.535 -23.957 1.00 72.81 192 ASN A CA 1
ATOM 1533 C C . ASN A 1 192 ? 7.559 11.563 -24.083 1.00 72.81 192 ASN A C 1
ATOM 1535 O O . ASN A 1 192 ? 8.672 11.993 -24.394 1.00 72.81 192 ASN A O 1
ATOM 1539 N N . ASP A 1 193 ? 7.327 10.263 -23.889 1.00 75.31 193 ASP A N 1
ATOM 1540 C CA . ASP A 1 193 ? 8.385 9.252 -23.969 1.00 75.31 193 ASP A CA 1
ATOM 1541 C C . ASP A 1 193 ? 8.867 9.089 -25.414 1.00 75.31 193 ASP A C 1
ATOM 1543 O O . ASP A 1 193 ? 10.064 8.974 -25.656 1.00 75.31 193 ASP A O 1
ATOM 1547 N N . GLU A 1 194 ? 7.967 9.173 -26.398 1.00 73.62 194 GLU A N 1
ATOM 1548 C CA . GLU A 1 194 ? 8.343 9.077 -27.812 1.00 73.62 194 GLU A CA 1
ATOM 1549 C C . GLU A 1 194 ? 9.263 10.232 -28.247 1.00 73.62 194 GLU A C 1
ATOM 1551 O O . GLU A 1 194 ? 10.252 10.018 -28.954 1.00 73.62 194 GLU A O 1
ATOM 1556 N N . LEU A 1 195 ? 8.971 11.457 -27.798 1.00 80.25 195 LEU A N 1
ATOM 1557 C CA . LEU A 1 195 ? 9.814 12.629 -28.054 1.00 80.25 195 LEU A CA 1
ATOM 1558 C C . LEU A 1 195 ? 11.183 12.494 -27.383 1.00 80.25 195 LEU A C 1
ATOM 1560 O O . LEU A 1 195 ? 12.206 12.765 -28.015 1.00 80.25 195 LEU A O 1
ATOM 1564 N N . LEU A 1 196 ? 11.209 12.043 -26.127 1.00 81.12 196 LEU A N 1
ATOM 1565 C CA . LEU A 1 196 ? 12.443 11.839 -25.376 1.00 81.12 196 LEU A CA 1
ATOM 1566 C C . LEU A 1 196 ? 13.318 10.754 -26.012 1.00 81.12 196 LEU A C 1
ATOM 1568 O O . LEU A 1 196 ? 14.515 10.967 -26.191 1.00 81.12 196 LEU A O 1
ATOM 1572 N N . VAL A 1 197 ? 12.733 9.618 -26.398 1.00 79.31 197 VAL A N 1
ATOM 1573 C CA . VAL A 1 197 ? 13.452 8.526 -27.068 1.00 79.31 197 VAL A CA 1
ATOM 1574 C C . VAL A 1 197 ? 14.044 9.016 -28.387 1.00 79.31 197 VAL A C 1
ATOM 1576 O O . VAL A 1 197 ? 15.235 8.822 -28.617 1.00 79.31 197 VAL A O 1
ATOM 1579 N N . LYS A 1 198 ? 13.269 9.732 -29.215 1.00 83.25 198 LYS A N 1
ATOM 1580 C CA . LYS A 1 198 ? 13.781 10.337 -30.459 1.00 83.25 198 LYS A CA 1
ATOM 1581 C C . LYS A 1 198 ? 14.954 11.280 -30.188 1.00 83.25 198 LYS A C 1
ATOM 1583 O O . LYS A 1 198 ? 15.979 11.188 -30.862 1.00 83.25 198 LYS A O 1
ATOM 1588 N N . PHE A 1 199 ? 14.830 12.147 -29.184 1.00 88.44 199 PHE A N 1
ATOM 1589 C CA . PHE A 1 199 ? 15.893 13.072 -28.797 1.00 88.44 199 PHE A CA 1
ATOM 1590 C C . PHE A 1 199 ? 17.165 12.338 -28.344 1.00 88.44 199 PHE A C 1
ATOM 1592 O O . PHE A 1 199 ? 18.254 12.643 -28.831 1.00 88.44 199 PHE A O 1
ATOM 1599 N N . LEU A 1 200 ? 17.037 11.339 -27.466 1.00 87.19 200 LEU A N 1
ATOM 1600 C CA . LEU A 1 200 ? 18.159 10.543 -26.962 1.00 87.19 200 LEU A CA 1
ATOM 1601 C C . LEU A 1 200 ? 18.838 9.740 -28.077 1.00 87.19 200 LEU A C 1
ATOM 1603 O O . LEU A 1 200 ? 20.066 9.724 -28.151 1.00 87.19 200 LEU A O 1
ATOM 1607 N N . SER A 1 201 ? 18.070 9.122 -28.977 1.00 87.69 201 SER A N 1
ATOM 1608 C CA . SER A 1 201 ? 18.616 8.404 -30.133 1.00 87.69 201 SER A CA 1
ATOM 1609 C C . SER A 1 201 ? 19.394 9.333 -31.070 1.00 87.69 201 SER A C 1
ATOM 1611 O O . SER A 1 201 ? 20.489 8.976 -31.515 1.00 87.69 201 SER A O 1
ATOM 1613 N N . CYS A 1 202 ? 18.888 10.544 -31.330 1.00 92.06 202 CYS A N 1
ATOM 1614 C CA . CYS A 1 202 ? 19.613 11.558 -32.098 1.00 92.06 202 CYS A CA 1
ATOM 1615 C C . CYS A 1 202 ? 20.896 11.998 -31.384 1.00 92.06 202 CYS A C 1
ATOM 1617 O O . CYS A 1 202 ? 21.962 12.012 -31.999 1.00 92.06 202 CYS A O 1
ATOM 1619 N N . TYR A 1 203 ? 20.814 12.309 -30.089 1.00 92.94 203 TYR A N 1
ATOM 1620 C CA . TYR A 1 203 ? 21.966 12.726 -29.293 1.00 92.94 203 TYR A CA 1
ATOM 1621 C C . TYR A 1 203 ? 23.069 11.661 -29.277 1.00 92.94 203 TYR A C 1
ATOM 1623 O O . TYR A 1 203 ? 24.223 11.975 -29.558 1.00 92.94 203 TYR A O 1
ATOM 1631 N N . LEU A 1 204 ? 22.722 10.393 -29.028 1.00 92.44 204 LEU A N 1
ATOM 1632 C CA . LEU A 1 204 ? 23.672 9.277 -29.031 1.00 92.44 204 LEU A CA 1
ATOM 1633 C C . LEU A 1 204 ? 24.319 9.073 -30.405 1.00 92.44 204 LEU A C 1
ATOM 1635 O O . LEU A 1 204 ? 25.517 8.816 -30.479 1.00 92.44 204 LEU A O 1
ATOM 1639 N N . SER A 1 205 ? 23.559 9.243 -31.489 1.00 91.38 205 SER A N 1
ATOM 1640 C CA . SER A 1 205 ? 24.083 9.132 -32.857 1.00 91.38 205 SER A CA 1
ATOM 1641 C C . SER A 1 205 ? 25.084 10.247 -33.181 1.00 91.38 205 SER A C 1
ATOM 1643 O O . SER A 1 205 ? 26.138 9.991 -33.770 1.00 91.38 205 SER A O 1
ATOM 1645 N N . VAL A 1 206 ? 24.788 11.483 -32.760 1.00 94.00 206 VAL A N 1
ATOM 1646 C CA . VAL A 1 206 ? 25.693 12.635 -32.911 1.00 94.00 206 VAL A CA 1
ATOM 1647 C C . VAL A 1 206 ? 26.939 12.458 -32.046 1.00 94.00 206 VAL A C 1
ATOM 1649 O O . VAL A 1 206 ? 28.050 12.655 -32.531 1.00 94.00 206 VAL A O 1
ATOM 1652 N N . PHE A 1 207 ? 26.771 12.037 -30.791 1.00 94.56 207 PHE A N 1
ATOM 1653 C CA . PHE A 1 207 ? 27.874 11.778 -29.872 1.00 94.56 207 PHE A CA 1
ATOM 1654 C C . PHE A 1 207 ? 28.801 10.676 -30.397 1.00 94.56 207 PHE A C 1
ATOM 1656 O O . PHE A 1 207 ? 30.014 10.870 -30.445 1.00 94.56 207 PHE A O 1
ATOM 1663 N N . TYR A 1 208 ? 28.244 9.555 -30.862 1.00 94.50 208 TYR A N 1
ATOM 1664 C CA . TYR A 1 208 ? 29.013 8.470 -31.470 1.00 94.50 208 TYR A CA 1
ATOM 1665 C C . TYR A 1 208 ? 29.795 8.958 -32.694 1.00 94.50 208 TYR A C 1
ATOM 1667 O O . TYR A 1 208 ? 31.004 8.759 -32.766 1.00 94.50 208 TYR A O 1
ATOM 1675 N N . SER A 1 209 ? 29.136 9.681 -33.605 1.00 92.25 209 SER A N 1
ATOM 1676 C CA . SER A 1 209 ? 29.784 10.246 -34.797 1.00 92.25 209 SER A CA 1
ATOM 1677 C C . SER A 1 209 ? 30.923 11.199 -34.429 1.00 92.25 209 SER A C 1
ATOM 1679 O O . SER A 1 209 ? 32.003 11.124 -35.011 1.00 92.25 209 SER A O 1
ATOM 1681 N N . PHE A 1 210 ? 30.716 12.063 -33.432 1.00 93.75 210 PHE A N 1
ATOM 1682 C CA . PHE A 1 210 ? 31.745 12.966 -32.919 1.00 93.75 210 PHE A CA 1
ATOM 1683 C C . PHE A 1 210 ? 32.947 12.198 -32.357 1.00 93.75 210 PHE A C 1
ATOM 1685 O O . PHE A 1 210 ? 34.084 12.497 -32.720 1.00 93.75 210 PHE A O 1
ATOM 1692 N N . VAL A 1 211 ? 32.712 11.176 -31.527 1.00 93.12 211 VAL A N 1
ATOM 1693 C CA . VAL A 1 211 ? 33.777 10.324 -30.978 1.00 93.12 211 VAL A CA 1
ATOM 1694 C C . VAL A 1 211 ? 34.551 9.632 -32.102 1.00 93.12 211 VAL A C 1
ATOM 1696 O O . VAL A 1 211 ? 35.780 9.675 -32.103 1.00 93.12 211 VAL A O 1
ATOM 1699 N N . THR A 1 212 ? 33.868 9.061 -33.097 1.00 91.31 212 THR A N 1
ATOM 1700 C CA . THR A 1 212 ? 34.513 8.409 -34.247 1.00 91.31 212 THR A CA 1
ATOM 1701 C C . THR A 1 212 ? 35.355 9.386 -35.066 1.00 91.31 212 THR A C 1
ATOM 1703 O O . THR A 1 212 ? 36.483 9.058 -35.428 1.00 91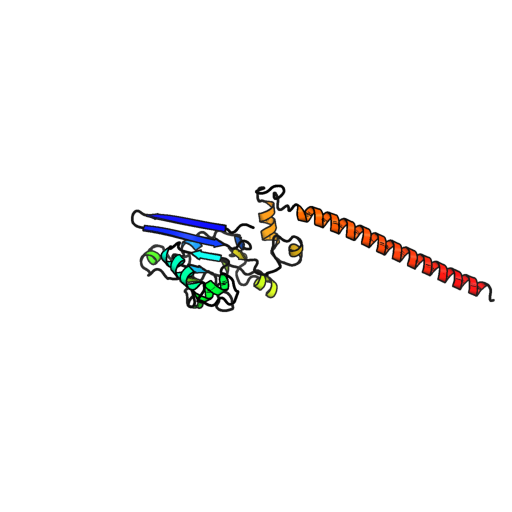.31 212 THR A O 1
ATOM 1706 N N . ILE A 1 213 ? 34.855 10.600 -35.315 1.00 91.75 213 ILE A N 1
ATOM 1707 C CA . ILE A 1 213 ? 35.594 11.652 -36.027 1.00 91.75 213 ILE A CA 1
ATOM 1708 C C . ILE A 1 213 ? 36.854 12.050 -35.247 1.00 91.75 213 ILE A C 1
ATOM 1710 O O . ILE A 1 213 ? 37.941 12.103 -35.821 1.00 91.75 213 ILE A O 1
ATOM 1714 N N . VAL A 1 214 ? 36.740 12.287 -33.937 1.00 90.38 214 VAL A N 1
ATOM 1715 C CA . VAL A 1 214 ? 37.888 12.639 -33.084 1.00 90.38 214 VAL A CA 1
ATOM 1716 C C . VAL A 1 214 ? 38.931 11.521 -33.071 1.00 90.38 214 VAL A C 1
ATOM 1718 O O . VAL A 1 214 ? 40.126 11.801 -33.175 1.00 90.38 214 VAL A O 1
ATOM 1721 N N . LEU A 1 215 ? 38.504 10.258 -32.977 1.00 89.56 215 LEU A N 1
ATOM 1722 C CA . LEU A 1 215 ? 39.406 9.105 -33.033 1.00 89.56 215 LEU A CA 1
ATOM 1723 C C . LEU A 1 215 ? 40.091 8.981 -34.400 1.00 89.56 215 LEU A C 1
ATOM 1725 O O . LEU A 1 215 ? 41.300 8.765 -34.443 1.00 89.56 215 LEU A O 1
ATOM 1729 N N . PHE A 1 216 ? 39.361 9.191 -35.499 1.00 88.75 216 PHE A N 1
ATOM 1730 C CA . PHE A 1 216 ? 39.919 9.186 -36.852 1.00 88.75 216 PHE A CA 1
ATOM 1731 C C . PHE A 1 216 ? 40.990 10.268 -37.031 1.00 88.75 216 PHE A C 1
ATOM 1733 O O . PHE A 1 216 ? 42.093 9.973 -37.489 1.00 88.75 216 PHE A O 1
ATOM 1740 N N . PHE A 1 217 ? 40.714 11.507 -36.608 1.00 84.69 217 PHE A N 1
ATOM 1741 C CA . PHE A 1 217 ? 41.696 12.592 -36.680 1.00 84.69 217 PHE A CA 1
ATOM 1742 C C . PHE A 1 217 ? 42.898 12.362 -35.760 1.00 84.69 217 PHE A C 1
ATOM 1744 O O . PHE A 1 217 ? 44.022 12.655 -36.161 1.00 84.69 217 PHE A O 1
ATOM 1751 N N . ARG A 1 218 ? 42.706 11.790 -34.564 1.00 80.44 218 ARG A N 1
ATOM 1752 C CA . ARG A 1 218 ? 43.824 11.400 -33.687 1.00 80.44 218 ARG A CA 1
ATOM 1753 C C . ARG A 1 218 ? 44.700 10.320 -34.312 1.00 80.44 218 ARG A C 1
ATOM 1755 O O . ARG A 1 218 ? 45.919 10.399 -34.212 1.00 80.44 218 ARG A O 1
ATOM 1762 N N . GLN A 1 219 ? 44.097 9.334 -34.967 1.00 77.31 219 GLN A N 1
ATOM 1763 C CA . GLN A 1 219 ? 44.832 8.265 -35.630 1.00 77.31 219 GLN A CA 1
ATOM 1764 C C . GLN A 1 219 ? 45.566 8.784 -36.875 1.00 77.31 219 GLN A C 1
ATOM 1766 O O . GLN A 1 219 ? 46.737 8.469 -37.064 1.00 77.31 219 GLN A O 1
ATOM 1771 N N . GLY A 1 220 ? 44.932 9.653 -37.667 1.00 73.94 220 GLY A N 1
ATOM 1772 C CA . GLY A 1 220 ? 45.573 10.347 -38.787 1.00 73.94 220 GLY A CA 1
ATOM 1773 C C . GLY A 1 220 ? 46.746 11.234 -38.353 1.00 73.94 220 GLY A C 1
ATOM 1774 O O . GLY A 1 220 ? 47.811 11.170 -38.962 1.00 73.94 220 GLY A O 1
ATOM 1775 N N . ALA A 1 221 ? 46.590 11.996 -37.265 1.00 71.31 221 ALA A N 1
ATOM 1776 C CA . ALA A 1 221 ? 47.668 12.797 -36.684 1.00 71.31 221 ALA A CA 1
ATOM 1777 C C . ALA A 1 221 ? 48.841 11.918 -36.215 1.00 71.31 221 ALA A C 1
ATOM 1779 O O . ALA A 1 221 ? 49.988 12.193 -36.561 1.00 71.31 221 ALA A O 1
ATOM 1780 N N . PHE A 1 222 ? 48.555 10.805 -35.533 1.00 73.31 222 PHE A N 1
ATOM 1781 C CA . PHE A 1 222 ? 49.571 9.833 -35.121 1.00 73.31 222 PHE A CA 1
ATOM 1782 C C . PHE A 1 222 ? 50.343 9.246 -36.314 1.00 73.31 222 PHE A C 1
ATOM 1784 O O . PHE A 1 222 ? 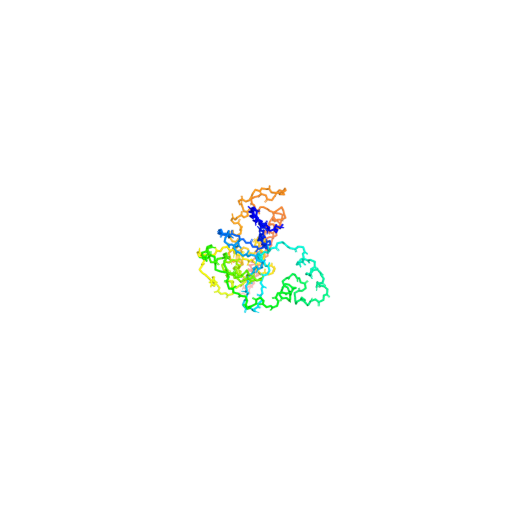51.569 9.182 -36.285 1.00 73.31 222 PHE A O 1
ATOM 1791 N N . PHE A 1 223 ? 49.654 8.864 -37.395 1.00 69.19 223 PHE A N 1
ATOM 1792 C CA . PHE A 1 223 ? 50.317 8.375 -38.609 1.00 69.19 223 PHE A CA 1
ATOM 1793 C C . PHE A 1 223 ? 51.148 9.457 -39.306 1.00 69.19 223 PHE A C 1
ATOM 1795 O O . PHE A 1 223 ? 52.207 9.143 -39.846 1.00 69.19 223 PHE A O 1
ATOM 1802 N N . SER A 1 224 ? 50.707 10.718 -39.276 1.00 72.81 224 SER A N 1
ATOM 1803 C CA . SER A 1 224 ? 51.482 11.831 -39.834 1.00 72.81 224 SER A CA 1
ATOM 1804 C C . SER A 1 224 ? 52.760 12.119 -39.037 1.00 72.81 224 SER A C 1
ATOM 1806 O O . SER A 1 224 ? 53.813 12.300 -39.644 1.00 72.81 224 SER A O 1
ATOM 1808 N N . GLU A 1 225 ? 52.708 12.065 -37.700 1.00 72.94 225 GLU A N 1
ATOM 1809 C CA . GLU A 1 225 ? 53.896 12.197 -36.844 1.00 72.94 225 GLU A CA 1
ATOM 1810 C C . GLU A 1 225 ? 54.853 11.013 -37.016 1.00 72.94 225 GLU A C 1
ATOM 1812 O O . GLU A 1 225 ? 56.061 11.211 -37.134 1.00 72.94 225 GLU A O 1
ATOM 1817 N N . LEU A 1 226 ? 54.326 9.786 -37.099 1.00 69.19 226 LEU A N 1
ATOM 1818 C CA . LEU A 1 226 ? 55.131 8.588 -37.328 1.00 69.19 226 LEU A CA 1
ATOM 1819 C C . LEU A 1 226 ? 55.823 8.626 -38.698 1.00 69.19 226 LEU A C 1
ATOM 1821 O O . LEU A 1 226 ? 57.001 8.297 -38.800 1.00 69.19 226 LEU A O 1
ATOM 1825 N N . HIS A 1 227 ? 55.113 9.049 -39.749 1.00 72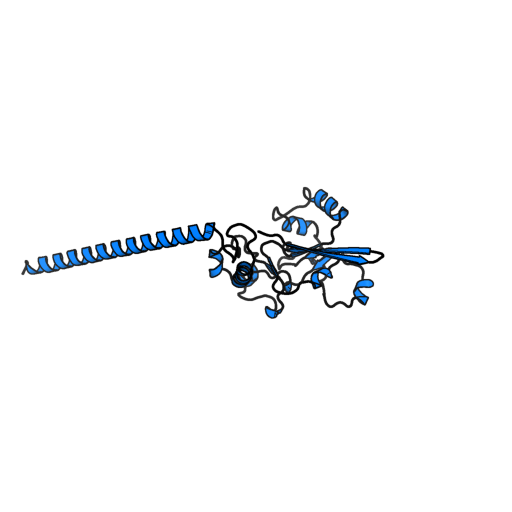.06 227 HIS A N 1
ATOM 1826 C CA . HIS A 1 227 ? 55.704 9.201 -41.077 1.00 72.06 227 HIS A CA 1
ATOM 1827 C C . HIS A 1 227 ? 56.799 10.269 -41.077 1.00 72.06 227 HIS A C 1
ATOM 1829 O O . HIS A 1 227 ? 57.882 10.009 -41.596 1.00 72.06 227 HIS A O 1
ATOM 1835 N N . TYR A 1 228 ? 56.554 11.420 -40.438 1.00 72.69 228 TYR A N 1
ATOM 1836 C CA . TYR A 1 228 ? 57.555 12.476 -40.292 1.00 72.69 228 TYR A CA 1
ATOM 1837 C C . TYR A 1 228 ? 58.813 11.964 -39.577 1.00 72.69 228 TYR A C 1
ATOM 1839 O O . TYR A 1 228 ? 59.902 12.115 -40.124 1.00 72.69 228 TYR A O 1
ATOM 1847 N N . ALA A 1 229 ? 58.662 11.278 -38.437 1.00 71.00 229 ALA A N 1
ATOM 1848 C CA . ALA A 1 229 ? 59.771 10.696 -37.677 1.00 71.00 229 ALA A CA 1
ATOM 1849 C C . ALA A 1 229 ? 60.591 9.683 -38.501 1.00 71.00 229 ALA A C 1
ATOM 1851 O O . ALA A 1 229 ? 61.817 9.755 -38.534 1.00 71.00 229 ALA A O 1
ATOM 1852 N N . ILE A 1 230 ? 59.919 8.787 -39.234 1.00 72.56 230 ILE A N 1
ATOM 1853 C CA . ILE A 1 230 ? 60.589 7.811 -40.109 1.00 72.56 230 ILE A CA 1
ATOM 1854 C C . ILE A 1 230 ? 61.350 8.525 -41.235 1.00 72.56 230 ILE A C 1
ATOM 1856 O O . ILE A 1 230 ? 62.495 8.180 -41.521 1.00 72.56 230 ILE A O 1
ATOM 1860 N N . THR A 1 231 ? 60.744 9.534 -41.872 1.00 70.31 231 THR A N 1
ATOM 1861 C CA . THR A 1 231 ? 61.407 10.275 -42.955 1.00 70.31 231 THR A CA 1
ATOM 1862 C C . THR A 1 231 ? 62.567 11.141 -42.464 1.00 70.31 231 THR A C 1
ATOM 1864 O O . THR A 1 231 ? 63.575 11.236 -43.160 1.00 70.31 231 THR A O 1
ATOM 1867 N N . SER A 1 232 ? 62.489 11.732 -41.267 1.00 65.69 232 SER A N 1
ATOM 1868 C CA . SER A 1 232 ? 63.586 12.533 -40.711 1.00 65.69 232 SER A CA 1
ATOM 1869 C C . SER A 1 232 ? 64.812 11.696 -40.343 1.00 65.69 232 SER A C 1
ATOM 1871 O O . SER A 1 232 ? 65.933 12.170 -40.517 1.00 65.69 232 SER A O 1
ATOM 1873 N N . ASP A 1 233 ? 64.620 10.447 -39.910 1.00 59.69 233 ASP A N 1
ATOM 1874 C CA . ASP A 1 233 ? 65.726 9.530 -39.599 1.00 59.69 233 ASP A CA 1
ATOM 1875 C C . ASP A 1 233 ? 66.413 8.988 -40.865 1.00 59.69 233 ASP A C 1
ATOM 1877 O O . ASP A 1 233 ? 67.611 8.725 -40.859 1.00 59.69 233 ASP A O 1
ATOM 1881 N N . THR A 1 234 ? 65.702 8.886 -41.994 1.00 58.34 234 THR A N 1
ATOM 1882 C CA . THR A 1 234 ? 66.311 8.466 -43.274 1.00 58.34 234 THR A CA 1
ATOM 1883 C C . THR A 1 234 ? 67.177 9.530 -43.957 1.00 58.34 234 THR A C 1
ATOM 1885 O O . THR A 1 234 ? 67.909 9.201 -44.886 1.00 58.34 234 THR A O 1
ATOM 1888 N N . PHE A 1 235 ? 67.117 10.794 -43.525 1.00 55.84 235 PHE A N 1
ATOM 1889 C CA . PHE A 1 235 ? 67.932 11.888 -44.081 1.00 55.84 235 PHE A CA 1
ATOM 1890 C C . PHE A 1 235 ? 69.178 12.220 -43.241 1.00 55.84 235 PHE A C 1
ATOM 1892 O O . PHE A 1 235 ? 69.955 13.091 -43.633 1.00 55.84 235 PHE A O 1
ATOM 1899 N N . THR A 1 236 ? 69.388 11.548 -42.103 1.00 54.62 236 THR A N 1
ATOM 1900 C CA . THR A 1 236 ? 70.512 11.796 -41.181 1.00 54.62 236 THR A CA 1
ATOM 1901 C C . THR A 1 236 ? 71.574 10.685 -41.154 1.00 54.62 236 THR A C 1
ATOM 1903 O O . THR A 1 236 ? 72.484 10.757 -40.327 1.00 54.62 236 THR A O 1
ATOM 1906 N N . SER A 1 237 ? 71.519 9.705 -42.069 1.00 47.34 237 SER A N 1
ATOM 1907 C CA . SER A 1 237 ? 72.536 8.646 -42.235 1.00 47.34 237 SER A CA 1
ATOM 1908 C C . SER A 1 237 ? 73.418 8.833 -43.464 1.00 47.34 237 SER A C 1
ATOM 1910 O O . SER A 1 237 ? 72.827 8.988 -44.558 1.00 47.34 237 SER A O 1
#

Organism: NCBI:txid34283

Secondary structure (DSSP, 8-state):
-PPEEEEEEEE-SS-EEEEEEEE-TTEEE-S--GGGGG--SEEEEEPTTS-EEEEEEEE---HHHHHHHHHHTTTS--TTSSHHHHHHHHTTTGGGSEEP-TT--HHHHTTSPPPS-EEEPGGGSEEHHHHHHHTS-SS-GGG--EEE---TT--TTSGGGTTTSTTHHHHHHHHTTSPPSSTT-GGG--HHHHHHHHHHHHHHHHHHHHHHHHHHHHHHHHHHHHHHHHHHHHT--

pLDDT: mean 86.09, std 11.42, range [39.53, 97.56]

Foldseek 3Di:
DDWDWDKDWDDDPPDIAIKIKTAAPQKDFPDDPVLLSLQRAKEFAQDPVLFGDPRTMIHTDDPVVVVVLVVCLVPFDAPVNDDRRSVCRVPVCQSVAAADDSPDDPVVSVVDPRDNYHYYDCLAEFEQVVCLVVVDTPDPPVSRTMYGDPPVVQGLLPPVNVVVGPPSVVVLVVQQCDADPDVQSHRSGDPVVVVVVVVVVVVVVVVVVVVVVVVVVVVVVVVVVVVVVVVVVVVPD

Sequence (237 aa):
MFMFLLVSCSVSLLEFACAVVYLDADTIVVKSIEDLFKCEKFCANLKHSERLNSGVMVVEPSEAVFNYMMSKVNTLPSYTGGDQGFLNSYYSNFPNAHVLDPNIPQEVLKVRPVPEMERLSTLYNADVGLYMLANKWMVDESELRVIHYTLGPLKPWDWWTSWLLKPVDVWQNVRERLEETLPASGGGKNPNDELLVKFLSCYLSVFYSFVTIVLFFRQGAFFSELHYAITSDTFTS

Radius of gyration: 28.7 Å; chains: 1; bounding box: 106×40×63 Å

InterPro domains:
  IPR029044 Nucleotide-diphospho-sugar transferases [G3DSA:3.90.550.10] (12-181)
  IPR029044 Nucleotide-diphospho-sugar transferases [SSF53448] (19-175)
  IPR050587 GNT1/Glycosyltransferase 8 [PTHR11183] (20-173)